Protein AF-A0A2B4SCY4-F1 (afdb_monomer_lite)

Structure (mmCIF, N/CA/C/O backbone):
data_AF-A0A2B4SCY4-F1
#
_entry.id   AF-A0A2B4SCY4-F1
#
loop_
_atom_site.group_PDB
_atom_site.id
_atom_site.type_symbol
_atom_site.label_atom_id
_atom_site.label_alt_id
_atom_site.label_comp_id
_atom_site.label_asym_id
_atom_site.label_entity_id
_atom_site.label_seq_id
_atom_site.pdbx_PDB_ins_code
_atom_site.Cartn_x
_atom_site.Cartn_y
_atom_site.Cartn_z
_atom_site.occupancy
_atom_site.B_iso_or_equiv
_atom_site.auth_seq_id
_atom_site.auth_comp_id
_atom_site.auth_asym_id
_atom_site.auth_atom_id
_atom_site.pdbx_PDB_model_num
ATOM 1 N N . MET A 1 1 ? -9.957 -1.981 1.315 1.00 54.75 1 MET A N 1
ATOM 2 C CA . MET A 1 1 ? -8.582 -1.976 1.871 1.00 54.75 1 MET A CA 1
ATOM 3 C C . MET A 1 1 ? -7.663 -3.018 1.217 1.00 54.75 1 MET A C 1
ATOM 5 O O . MET A 1 1 ? -6.711 -2.615 0.562 1.00 54.75 1 MET A O 1
ATOM 9 N N . HIS A 1 2 ? -7.955 -4.327 1.285 1.00 55.50 2 HIS A N 1
ATOM 10 C CA . HIS A 1 2 ? -7.065 -5.390 0.764 1.00 55.50 2 HIS A CA 1
ATOM 11 C C . HIS A 1 2 ? -6.678 -5.271 -0.730 1.00 55.50 2 HIS A C 1
ATOM 13 O O . HIS A 1 2 ? -5.504 -5.406 -1.072 1.00 55.50 2 HIS A O 1
ATOM 19 N N . ALA A 1 3 ? -7.626 -4.957 -1.622 1.00 63.94 3 ALA A N 1
ATOM 20 C CA . ALA A 1 3 ? -7.357 -4.845 -3.064 1.00 63.94 3 ALA A CA 1
ATOM 21 C C . ALA A 1 3 ? -6.464 -3.642 -3.439 1.00 63.94 3 ALA A C 1
ATOM 23 O O . ALA A 1 3 ? -5.610 -3.750 -4.318 1.00 63.94 3 ALA A O 1
ATOM 24 N N . VAL A 1 4 ? -6.624 -2.508 -2.746 1.00 68.44 4 VAL A N 1
ATOM 25 C CA . VAL A 1 4 ? -5.800 -1.302 -2.956 1.00 68.44 4 VAL A CA 1
ATOM 26 C C . VAL A 1 4 ? -4.367 -1.566 -2.500 1.00 68.44 4 VAL A C 1
ATOM 28 O O . VAL A 1 4 ? -3.421 -1.293 -3.235 1.00 68.44 4 VAL A O 1
ATOM 31 N N . HIS A 1 5 ? -4.203 -2.202 -1.339 1.00 70.31 5 HIS A N 1
ATOM 32 C CA . HIS A 1 5 ? -2.888 -2.553 -0.812 1.00 70.31 5 HIS A CA 1
ATOM 33 C C . HIS A 1 5 ? -2.124 -3.529 -1.723 1.00 70.31 5 HIS A C 1
ATOM 35 O O . HIS A 1 5 ? -0.939 -3.333 -1.998 1.00 70.31 5 HIS A O 1
ATOM 41 N N . ALA A 1 6 ? -2.803 -4.555 -2.247 1.00 75.44 6 ALA A N 1
ATOM 42 C CA . ALA A 1 6 ? -2.209 -5.486 -3.204 1.00 75.44 6 ALA A CA 1
ATOM 43 C C . ALA A 1 6 ? -1.744 -4.776 -4.490 1.00 75.44 6 ALA A C 1
ATOM 45 O O . ALA A 1 6 ? -0.659 -5.066 -4.999 1.00 75.44 6 ALA A O 1
ATOM 46 N N . ARG A 1 7 ? -2.527 -3.806 -4.983 1.00 81.69 7 ARG A N 1
ATOM 47 C CA . ARG A 1 7 ? -2.184 -3.002 -6.164 1.00 81.69 7 ARG A CA 1
ATOM 48 C C . ARG A 1 7 ? -0.941 -2.139 -5.937 1.00 81.69 7 ARG A C 1
ATOM 50 O O . ARG A 1 7 ? -0.065 -2.129 -6.799 1.00 81.69 7 ARG A O 1
ATOM 57 N N . VAL A 1 8 ? -0.838 -1.479 -4.782 1.00 84.12 8 VAL A N 1
ATOM 58 C CA . VAL A 1 8 ? 0.337 -0.670 -4.409 1.00 84.12 8 VAL A CA 1
ATOM 59 C C . VAL A 1 8 ? 1.588 -1.545 -4.322 1.00 84.12 8 VAL A C 1
ATOM 61 O O . VAL A 1 8 ? 2.586 -1.242 -4.970 1.00 84.12 8 VAL A O 1
ATOM 64 N N . LYS A 1 9 ? 1.521 -2.688 -3.624 1.00 86.50 9 LYS A N 1
ATOM 65 C CA . LYS A 1 9 ? 2.649 -3.636 -3.535 1.00 86.50 9 LYS A CA 1
ATOM 66 C C . LYS A 1 9 ? 3.113 -4.135 -4.897 1.00 86.50 9 LYS A C 1
ATOM 68 O O . LYS A 1 9 ? 4.314 -4.235 -5.149 1.00 86.50 9 LYS A O 1
ATOM 73 N N . TYR A 1 10 ? 2.165 -4.464 -5.772 1.00 89.31 10 TYR A N 1
ATOM 74 C CA . TYR A 1 10 ? 2.489 -4.857 -7.135 1.00 89.31 10 TYR A CA 1
ATOM 75 C C . TYR A 1 10 ? 3.233 -3.725 -7.852 1.00 89.31 10 TYR A C 1
ATOM 77 O O . TYR A 1 10 ? 4.329 -3.948 -8.358 1.00 89.31 10 TYR A O 1
ATOM 85 N N . GLN A 1 11 ? 2.699 -2.501 -7.826 1.00 89.44 11 GLN A N 1
ATOM 86 C CA . GLN A 1 11 ? 3.326 -1.335 -8.453 1.00 89.44 11 GLN A CA 1
ATOM 87 C C . GLN A 1 11 ? 4.731 -1.034 -7.903 1.00 89.44 11 GLN A C 1
ATOM 89 O O . GLN A 1 11 ? 5.633 -0.761 -8.690 1.00 89.44 11 GLN A O 1
ATOM 94 N N . GLU A 1 12 ? 4.963 -1.153 -6.594 1.00 91.94 12 GLU A N 1
ATOM 95 C CA . GLU A 1 12 ? 6.295 -0.995 -5.987 1.00 91.94 12 GLU A CA 1
ATOM 96 C C . GLU A 1 12 ? 7.293 -2.057 -6.479 1.00 91.94 12 GLU A C 1
ATOM 98 O O . GLU A 1 12 ? 8.441 -1.744 -6.808 1.00 91.94 12 GLU A O 1
ATOM 103 N N . SER A 1 13 ? 6.856 -3.316 -6.578 1.00 93.69 13 SER A N 1
ATOM 104 C CA . SER A 1 13 ? 7.679 -4.411 -7.103 1.00 93.69 13 SER A CA 1
ATOM 105 C C . SER A 1 13 ? 8.040 -4.191 -8.575 1.00 93.69 13 SER A C 1
ATOM 107 O O . SER A 1 13 ? 9.209 -4.305 -8.955 1.00 93.69 13 SER A O 1
ATOM 109 N N . VAL A 1 14 ? 7.051 -3.799 -9.381 1.00 92.81 14 VAL A N 1
ATOM 110 C CA . VAL A 1 14 ? 7.222 -3.434 -10.792 1.00 92.81 14 VAL A CA 1
ATOM 111 C C . VAL A 1 14 ? 8.210 -2.278 -10.945 1.00 92.81 14 VAL A C 1
ATOM 113 O O . VAL A 1 14 ? 9.111 -2.353 -11.779 1.00 92.81 14 VAL A O 1
ATOM 116 N N . LEU A 1 15 ? 8.079 -1.231 -10.127 1.00 95.62 15 LEU A N 1
ATOM 117 C CA . LEU A 1 15 ? 8.963 -0.069 -10.165 1.00 95.62 15 LEU A CA 1
ATOM 118 C C . LEU A 1 15 ? 10.415 -0.460 -9.879 1.00 95.62 15 LEU A C 1
ATOM 120 O O . LEU A 1 15 ? 11.324 -0.030 -10.589 1.00 95.62 15 LEU A O 1
ATOM 124 N N . LYS A 1 16 ? 10.640 -1.312 -8.872 1.00 95.31 16 LYS A N 1
ATOM 125 C CA . LYS A 1 16 ? 11.976 -1.817 -8.529 1.00 95.31 16 LYS A CA 1
ATOM 126 C C . LYS A 1 16 ? 12.598 -2.606 -9.684 1.00 95.31 16 LYS A C 1
ATOM 128 O O . LYS A 1 16 ? 13.775 -2.426 -9.990 1.00 95.31 16 LYS A O 1
ATOM 133 N N . GLU A 1 17 ? 11.814 -3.458 -10.340 1.00 94.94 17 GLU A N 1
ATOM 134 C CA . GLU A 1 17 ? 12.250 -4.192 -11.533 1.00 94.94 17 GLU A CA 1
ATOM 135 C C . GLU A 1 17 ? 12.607 -3.234 -12.683 1.00 94.94 17 GLU A C 1
ATOM 137 O O . GLU A 1 17 ? 13.658 -3.383 -13.306 1.00 94.94 17 GLU A O 1
ATOM 142 N N . TYR A 1 18 ? 11.766 -2.232 -12.951 1.00 96.12 18 TYR A N 1
ATOM 143 C CA . TYR A 1 18 ? 11.988 -1.264 -14.027 1.00 96.12 18 TYR A CA 1
ATOM 144 C C . TYR A 1 18 ? 13.217 -0.388 -13.802 1.00 96.12 18 TYR A C 1
ATOM 146 O O . TYR A 1 18 ? 14.015 -0.240 -14.725 1.00 96.12 18 TYR A O 1
ATOM 154 N N . LYS A 1 19 ? 13.439 0.107 -12.581 1.00 94.94 19 LYS A N 1
ATOM 155 C CA . LYS A 1 19 ? 14.656 0.863 -12.242 1.00 94.94 19 LYS A CA 1
ATOM 156 C C . LYS A 1 19 ? 15.919 0.035 -12.467 1.00 94.94 19 LYS A C 1
ATOM 158 O O . LYS A 1 19 ? 16.849 0.501 -13.118 1.00 94.94 19 LYS A O 1
ATOM 163 N N . LYS A 1 20 ? 15.905 -1.239 -12.059 1.00 95.50 20 LYS A N 1
ATOM 164 C CA . LYS A 1 20 ? 17.010 -2.168 -12.331 1.00 95.50 20 LYS A CA 1
ATOM 165 C C . LYS A 1 20 ? 17.256 -2.348 -13.833 1.00 95.50 20 LYS A C 1
ATOM 167 O O . LYS A 1 20 ? 18.399 -2.474 -14.266 1.00 95.50 20 LYS A O 1
ATOM 172 N N . HIS A 1 21 ? 16.204 -2.398 -14.645 1.00 93.25 21 HIS A N 1
ATOM 173 C CA . HIS A 1 21 ? 16.342 -2.488 -16.097 1.00 93.25 21 HIS A CA 1
ATOM 174 C C . HIS A 1 21 ? 16.939 -1.212 -16.707 1.00 93.25 21 HIS A C 1
ATOM 176 O O . HIS A 1 21 ? 17.838 -1.323 -17.544 1.00 93.25 21 HIS A O 1
ATOM 182 N N . ALA A 1 22 ? 16.518 -0.039 -16.228 1.00 93.00 22 ALA A N 1
ATOM 183 C CA . ALA A 1 22 ? 17.034 1.255 -16.665 1.00 93.00 22 ALA A CA 1
ATOM 184 C C . ALA A 1 22 ? 18.534 1.397 -16.353 1.00 93.00 22 ALA A C 1
ATOM 186 O O . ALA A 1 22 ? 19.321 1.721 -17.242 1.00 93.00 22 ALA A O 1
ATOM 187 N N . GLU A 1 23 ? 18.955 1.035 -15.136 1.00 93.88 23 GLU A N 1
ATOM 188 C CA . GLU A 1 23 ? 20.368 1.011 -14.723 1.00 93.88 23 GLU A CA 1
ATOM 189 C C . GLU A 1 23 ? 21.219 0.101 -15.618 1.00 93.88 23 GLU A C 1
ATOM 191 O O . GLU A 1 23 ? 22.307 0.472 -16.057 1.00 93.88 23 GLU A O 1
ATOM 196 N N . ASN A 1 24 ? 20.699 -1.086 -15.941 1.00 92.62 24 ASN A N 1
ATOM 197 C CA . ASN A 1 24 ? 21.399 -2.067 -16.768 1.00 92.62 24 ASN A CA 1
ATOM 198 C C . ASN A 1 24 ? 21.294 -1.791 -18.277 1.00 92.62 24 ASN A C 1
ATOM 200 O O . ASN A 1 24 ? 21.808 -2.585 -19.063 1.00 92.62 24 ASN A O 1
ATOM 204 N N . ARG A 1 25 ? 20.615 -0.713 -18.703 1.00 88.00 25 ARG A N 1
ATOM 205 C CA . ARG A 1 25 ? 20.297 -0.423 -20.117 1.00 88.00 25 ARG A CA 1
ATOM 206 C C . ARG A 1 25 ? 19.649 -1.612 -20.834 1.00 88.00 25 ARG A C 1
ATOM 208 O O . ARG A 1 25 ? 19.982 -1.954 -21.967 1.00 88.00 25 ARG A O 1
ATOM 215 N N . THR A 1 26 ? 18.726 -2.278 -20.149 1.00 90.75 26 THR A N 1
ATOM 216 C CA . THR A 1 26 ? 17.975 -3.424 -20.675 1.00 90.75 26 THR A CA 1
ATOM 217 C C . THR A 1 26 ? 16.483 -3.163 -20.581 1.00 90.75 26 THR A C 1
ATOM 219 O O . THR A 1 26 ? 16.046 -2.296 -19.836 1.00 90.75 26 THR A O 1
ATOM 222 N N . ILE A 1 27 ? 15.689 -3.941 -21.318 1.00 89.69 27 ILE A N 1
ATOM 223 C CA . ILE A 1 27 ? 14.246 -3.721 -21.420 1.00 89.69 27 ILE A CA 1
ATOM 224 C C . ILE A 1 27 ? 13.478 -4.909 -20.837 1.00 89.69 27 ILE A C 1
ATOM 226 O O . ILE A 1 27 ? 13.729 -6.055 -21.246 1.00 89.69 27 ILE A O 1
ATOM 230 N N . PRO A 1 28 ? 12.538 -4.661 -19.906 1.00 90.81 28 PRO A N 1
ATOM 231 C CA . PRO A 1 28 ? 11.689 -5.694 -19.332 1.00 90.81 28 PRO A CA 1
ATOM 232 C C . PRO A 1 28 ? 10.916 -6.444 -20.417 1.00 90.81 28 PRO A C 1
ATOM 234 O O . PRO A 1 28 ? 10.379 -5.836 -21.341 1.00 90.81 28 PRO A O 1
ATOM 237 N N . LYS A 1 29 ? 10.769 -7.768 -20.275 1.00 88.06 29 LYS A N 1
ATOM 238 C CA . LYS A 1 29 ? 10.054 -8.609 -21.262 1.00 88.06 29 LYS A CA 1
ATOM 239 C C . LYS A 1 29 ? 8.637 -8.113 -21.557 1.00 88.06 29 LYS A C 1
ATOM 241 O O . LYS A 1 29 ? 8.195 -8.173 -22.693 1.00 88.06 29 LYS A O 1
ATOM 246 N N . ARG A 1 30 ? 7.954 -7.605 -20.535 1.00 87.81 30 ARG A N 1
ATOM 247 C CA . ARG A 1 30 ? 6.599 -7.042 -20.612 1.00 87.81 30 ARG A CA 1
ATOM 248 C C . ARG A 1 30 ? 6.486 -5.751 -21.422 1.00 87.81 30 ARG A C 1
ATOM 250 O O . ARG A 1 30 ? 5.405 -5.456 -21.906 1.00 87.81 30 ARG A O 1
ATOM 257 N N . LEU A 1 31 ? 7.584 -5.009 -21.575 1.00 87.06 31 LEU A N 1
ATOM 258 C CA . LEU A 1 31 ? 7.641 -3.810 -22.413 1.00 87.06 31 LEU A CA 1
ATOM 259 C C . LEU A 1 31 ? 8.180 -4.107 -23.819 1.00 87.06 31 LEU A C 1
ATOM 261 O O . LEU A 1 31 ? 8.140 -3.240 -24.687 1.00 87.06 31 LEU A O 1
ATOM 265 N N . LYS A 1 32 ? 8.652 -5.335 -24.078 1.00 84.75 32 LYS A N 1
ATOM 266 C CA . LYS A 1 32 ? 9.079 -5.742 -25.418 1.00 84.75 32 LYS A CA 1
ATOM 267 C C . LYS A 1 32 ? 7.859 -5.969 -26.299 1.00 84.75 32 LYS A C 1
ATOM 269 O O . LYS A 1 32 ? 7.204 -7.005 -26.219 1.00 84.75 32 LYS A O 1
ATOM 274 N N . SER A 1 33 ? 7.584 -5.009 -27.171 1.00 72.19 33 SER A N 1
ATOM 275 C CA . SER A 1 33 ? 6.499 -5.097 -28.152 1.00 72.19 33 SER A CA 1
ATOM 276 C C . SER A 1 33 ? 6.858 -5.966 -29.364 1.00 72.19 33 SER A C 1
ATOM 278 O O . SER A 1 33 ? 5.973 -6.534 -30.001 1.00 72.19 33 SER A O 1
ATOM 280 N N . MET A 1 34 ? 8.150 -6.112 -29.682 1.00 73.38 34 MET A N 1
ATOM 281 C CA . MET A 1 34 ? 8.617 -6.811 -30.882 1.00 73.38 34 MET A CA 1
ATOM 282 C C . MET A 1 34 ? 9.446 -8.058 -30.564 1.00 73.38 34 MET A C 1
ATOM 284 O O . MET A 1 34 ? 10.308 -8.058 -29.688 1.00 73.38 34 MET A O 1
ATOM 288 N N . LYS A 1 35 ? 9.215 -9.129 -31.338 1.00 77.38 35 LYS A N 1
ATOM 289 C CA . LYS A 1 35 ? 9.977 -10.389 -31.247 1.00 77.38 35 LYS A CA 1
ATOM 290 C C . LYS A 1 35 ? 11.406 -10.263 -31.789 1.00 77.38 35 LYS A C 1
ATOM 292 O O . LYS A 1 35 ? 12.293 -10.968 -31.318 1.00 77.38 35 LYS A O 1
ATOM 297 N N . SER A 1 36 ? 11.631 -9.392 -32.774 1.00 80.75 36 SER A N 1
ATOM 298 C CA . SER A 1 36 ? 12.947 -9.139 -33.371 1.00 80.75 36 SER A CA 1
ATOM 299 C C . SER A 1 36 ? 12.967 -7.811 -34.118 1.00 80.75 36 SER A C 1
ATOM 301 O O . SER A 1 36 ? 11.950 -7.422 -34.691 1.00 80.75 36 SER A O 1
ATOM 303 N N . TYR A 1 37 ? 14.128 -7.162 -34.182 1.00 85.44 37 TYR A N 1
ATOM 304 C CA . TYR A 1 37 ? 14.302 -5.936 -34.960 1.00 85.44 37 TYR A CA 1
ATOM 305 C C . TYR A 1 37 ? 14.280 -6.197 -36.472 1.00 85.44 37 TYR A C 1
ATOM 307 O O . TYR A 1 37 ? 14.651 -7.293 -36.911 1.00 85.44 37 TYR A O 1
ATOM 315 N N . PRO A 1 38 ? 13.867 -5.201 -37.278 1.00 89.00 38 PRO A N 1
ATOM 316 C CA . PRO A 1 38 ? 13.979 -5.268 -38.729 1.00 89.00 38 PRO A CA 1
ATOM 317 C C . PRO A 1 38 ? 15.424 -5.533 -39.163 1.00 89.00 38 PRO A C 1
ATOM 319 O O . PRO A 1 38 ? 16.364 -4.939 -38.629 1.00 89.00 38 PRO A O 1
ATOM 322 N N . LYS A 1 39 ? 15.593 -6.425 -40.143 1.00 93.12 39 LYS A N 1
ATOM 323 C CA . LYS A 1 39 ? 16.894 -6.708 -40.752 1.00 93.12 39 LYS A CA 1
ATOM 324 C C . LYS A 1 39 ? 17.136 -5.764 -41.923 1.00 93.12 39 LYS A C 1
ATOM 326 O O . LYS A 1 39 ? 16.321 -5.695 -42.839 1.00 93.12 39 LYS A O 1
ATOM 331 N N . MET A 1 40 ? 18.269 -5.079 -41.903 1.00 94.81 40 MET A N 1
ATOM 332 C CA . MET A 1 40 ? 18.715 -4.160 -42.941 1.00 94.81 40 MET A CA 1
ATOM 333 C C . MET A 1 40 ? 19.771 -4.822 -43.825 1.00 94.81 40 MET A C 1
ATOM 335 O O . MET A 1 40 ? 20.504 -5.705 -43.384 1.00 94.81 40 MET A O 1
ATOM 339 N N . GLN A 1 41 ? 19.861 -4.377 -45.079 1.00 92.88 41 GLN A N 1
ATOM 340 C CA . GLN A 1 41 ? 20.836 -4.907 -46.039 1.00 92.88 41 GLN A CA 1
ATOM 341 C C . GLN A 1 41 ? 22.269 -4.422 -45.769 1.00 92.88 41 GLN A C 1
ATOM 343 O O . GLN A 1 41 ? 23.213 -5.176 -45.978 1.00 92.88 41 GLN A O 1
ATOM 348 N N . SER A 1 42 ? 22.437 -3.181 -45.295 1.00 96.69 42 SER A N 1
ATOM 349 C CA . SER A 1 42 ? 23.747 -2.617 -44.937 1.00 96.69 42 SER A CA 1
ATOM 350 C C . SER A 1 42 ? 23.992 -2.720 -43.423 1.00 96.69 42 SER A C 1
ATOM 352 O O . SER A 1 42 ? 23.074 -2.436 -42.641 1.00 96.69 42 SER A O 1
ATOM 354 N N . PRO A 1 43 ? 25.223 -3.059 -42.988 1.00 95.56 43 PRO A N 1
ATOM 355 C CA . PRO A 1 43 ? 25.605 -3.044 -41.575 1.00 95.56 43 PRO A CA 1
ATOM 356 C C . PRO A 1 43 ? 25.415 -1.674 -40.907 1.00 95.56 43 PRO A C 1
ATOM 358 O O . PRO A 1 43 ? 24.952 -1.594 -39.769 1.00 95.56 43 PRO A O 1
ATOM 361 N N . GLU A 1 44 ? 25.712 -0.583 -41.616 1.00 95.75 44 GLU A N 1
ATOM 362 C CA . GLU A 1 44 ? 25.540 0.788 -41.127 1.00 95.75 44 GLU A CA 1
ATOM 363 C C . GLU A 1 44 ? 24.062 1.121 -40.926 1.00 95.75 44 GLU A C 1
ATOM 365 O O . GLU A 1 44 ? 23.688 1.725 -39.919 1.00 95.75 44 GLU A O 1
ATOM 370 N N . ALA A 1 45 ? 23.210 0.701 -41.865 1.00 94.56 45 ALA A N 1
ATOM 371 C CA . ALA A 1 45 ? 21.768 0.855 -41.740 1.00 94.56 45 ALA A CA 1
ATOM 372 C C . ALA A 1 45 ? 21.220 0.028 -40.565 1.00 94.56 45 ALA A C 1
ATOM 374 O O . ALA A 1 45 ? 20.410 0.536 -39.791 1.00 94.56 45 ALA A O 1
ATOM 375 N N . GLN A 1 46 ? 21.702 -1.207 -40.374 1.00 95.12 46 GLN A N 1
ATOM 376 C CA . GLN A 1 46 ? 21.311 -2.049 -39.239 1.00 95.12 46 GLN A CA 1
ATOM 377 C C . GLN A 1 46 ? 21.693 -1.410 -37.903 1.00 95.12 46 GLN A C 1
ATOM 379 O O . GLN A 1 46 ? 20.887 -1.412 -36.975 1.00 95.12 46 GLN A O 1
ATOM 384 N N . LYS A 1 47 ? 22.902 -0.843 -37.805 1.00 95.69 47 LYS A N 1
ATOM 385 C CA . LYS A 1 47 ? 23.373 -0.164 -36.595 1.00 95.69 47 LYS A CA 1
ATOM 386 C C . LYS A 1 47 ? 22.455 0.999 -36.213 1.00 95.69 47 LYS A C 1
ATOM 388 O O . LYS A 1 47 ? 22.008 1.048 -35.072 1.00 95.69 47 LYS A O 1
ATOM 393 N N . ARG A 1 48 ? 22.104 1.870 -37.169 1.00 95.44 48 ARG A N 1
ATOM 394 C CA . ARG A 1 48 ? 21.189 3.004 -36.925 1.00 95.44 48 ARG A CA 1
ATOM 395 C C . ARG A 1 48 ? 19.805 2.547 -36.480 1.00 95.44 48 ARG A C 1
ATOM 397 O O . ARG A 1 48 ? 19.233 3.136 -35.573 1.00 95.44 48 ARG A O 1
ATOM 404 N N . VAL A 1 49 ? 19.277 1.493 -37.104 1.00 93.69 49 VAL A N 1
ATOM 405 C CA . VAL A 1 49 ? 17.993 0.902 -36.707 1.00 93.69 49 VAL A CA 1
ATOM 406 C C . VAL A 1 49 ? 18.082 0.377 -35.275 1.00 93.69 49 VAL A C 1
ATOM 408 O O . VAL A 1 49 ? 17.263 0.755 -34.447 1.00 93.69 49 VAL A O 1
ATOM 411 N N . ASN A 1 50 ? 19.100 -0.418 -34.942 1.00 91.31 50 ASN A N 1
ATOM 412 C CA . ASN A 1 50 ? 19.274 -0.958 -33.592 1.00 91.31 50 ASN A CA 1
ATOM 413 C C . ASN A 1 50 ? 19.386 0.148 -32.529 1.00 91.31 50 ASN A C 1
ATOM 415 O O . ASN A 1 50 ? 18.775 0.034 -31.470 1.00 91.31 50 ASN A O 1
ATOM 419 N N . GLU A 1 51 ? 20.142 1.212 -32.814 1.00 93.25 51 GLU A N 1
ATOM 420 C CA . GLU A 1 51 ? 20.299 2.366 -31.921 1.00 93.25 51 GLU A CA 1
ATOM 421 C C . GLU A 1 51 ? 18.980 3.122 -31.726 1.00 93.25 51 GLU A C 1
ATOM 423 O O . GLU A 1 51 ? 18.603 3.397 -30.587 1.00 93.25 51 GLU A O 1
ATOM 428 N N . ALA A 1 52 ? 18.249 3.401 -32.810 1.00 92.88 52 ALA A N 1
ATOM 429 C CA . ALA A 1 52 ? 16.958 4.083 -32.746 1.00 92.88 52 ALA A CA 1
ATOM 430 C C . ALA A 1 52 ? 15.920 3.266 -31.963 1.00 92.88 52 ALA A C 1
ATOM 432 O O . ALA A 1 52 ? 15.223 3.807 -31.107 1.00 92.88 52 ALA A O 1
ATOM 433 N N . TYR A 1 53 ? 15.848 1.954 -32.204 1.00 90.81 53 TYR A N 1
ATOM 434 C CA . TYR A 1 53 ? 14.964 1.068 -31.448 1.00 90.81 53 TYR A CA 1
ATOM 435 C C . TYR A 1 53 ? 15.331 1.045 -29.967 1.00 90.81 53 TYR A C 1
ATOM 437 O O . TYR A 1 53 ? 14.457 1.236 -29.128 1.00 90.81 53 TYR A O 1
ATOM 445 N N . HIS A 1 54 ? 16.614 0.887 -29.639 1.00 89.50 54 HIS A N 1
ATOM 446 C CA . HIS A 1 54 ? 17.060 0.900 -28.250 1.00 89.50 54 HIS A CA 1
ATOM 447 C C . HIS A 1 54 ? 16.720 2.224 -27.543 1.00 89.50 54 HIS A C 1
ATOM 449 O O . HIS A 1 54 ? 16.248 2.206 -26.410 1.00 89.50 54 HIS A O 1
ATOM 455 N N . GLN A 1 55 ? 16.883 3.369 -28.218 1.00 91.44 55 GLN A N 1
ATOM 456 C CA . GLN A 1 55 ? 16.469 4.674 -27.688 1.00 91.44 55 GLN A CA 1
ATOM 457 C C . GLN A 1 55 ? 14.970 4.743 -27.391 1.00 91.44 55 GLN A C 1
ATOM 459 O O . GLN A 1 55 ? 14.574 5.231 -26.329 1.00 91.44 55 GLN A O 1
ATOM 464 N N . VAL A 1 56 ? 14.136 4.255 -28.312 1.00 91.62 56 VAL A N 1
ATOM 465 C CA . VAL A 1 56 ? 12.683 4.216 -28.115 1.00 91.62 56 VAL A CA 1
ATOM 466 C C . VAL A 1 56 ? 12.333 3.323 -26.931 1.00 91.62 56 VAL A C 1
ATOM 468 O O . VAL A 1 56 ? 11.556 3.738 -26.076 1.00 91.62 56 VAL A O 1
ATOM 471 N N . GLU A 1 57 ? 12.926 2.134 -26.828 1.00 91.50 57 GLU A N 1
ATOM 472 C CA . GLU A 1 57 ? 12.652 1.239 -25.705 1.00 91.50 57 GLU A CA 1
ATOM 473 C C . GLU A 1 57 ? 13.064 1.853 -24.355 1.00 91.50 57 GLU A C 1
ATOM 475 O O . GLU A 1 57 ? 12.304 1.757 -23.391 1.00 91.50 57 GLU A O 1
ATOM 480 N N . CYS A 1 58 ? 14.225 2.518 -24.279 1.00 90.50 58 CYS A N 1
ATOM 481 C CA . CYS A 1 58 ? 14.651 3.237 -23.073 1.00 90.50 58 CYS A CA 1
ATOM 482 C C . CYS A 1 58 ? 13.663 4.350 -22.706 1.00 90.50 58 CYS A C 1
ATOM 484 O O . CYS A 1 58 ? 13.257 4.456 -21.554 1.00 90.50 58 CYS A O 1
ATOM 486 N N . THR A 1 59 ? 13.198 5.114 -23.697 1.00 92.88 59 THR A N 1
ATOM 487 C CA . THR A 1 59 ? 12.207 6.179 -23.480 1.00 92.88 59 THR A CA 1
ATOM 488 C C . THR A 1 59 ? 10.883 5.620 -22.953 1.00 92.88 59 THR A C 1
ATOM 490 O O . THR A 1 59 ? 10.289 6.185 -22.038 1.00 92.88 59 THR A O 1
ATOM 493 N N . VAL A 1 60 ? 10.422 4.488 -23.495 1.00 92.88 60 VAL A N 1
ATOM 494 C CA . VAL A 1 60 ? 9.207 3.801 -23.027 1.00 92.88 60 VAL A CA 1
ATOM 495 C C . VAL A 1 60 ? 9.376 3.301 -21.591 1.00 92.88 60 VAL A C 1
ATOM 497 O O . VAL A 1 60 ? 8.447 3.412 -20.791 1.00 92.88 60 VAL A O 1
ATOM 500 N N . LEU A 1 61 ? 10.551 2.768 -21.244 1.00 94.00 61 LEU A N 1
ATOM 501 C CA . LEU A 1 61 ? 10.853 2.347 -19.878 1.00 94.00 61 LEU A CA 1
ATOM 502 C C . LEU A 1 61 ? 10.823 3.534 -18.904 1.00 94.00 61 LEU A C 1
ATOM 504 O O . LEU A 1 61 ? 10.186 3.430 -17.856 1.00 94.00 61 LEU A O 1
ATOM 508 N N . ASP A 1 62 ? 11.445 4.658 -19.261 1.00 94.38 62 ASP A N 1
ATOM 509 C CA . ASP A 1 62 ? 11.460 5.869 -18.434 1.00 94.38 62 ASP A CA 1
ATOM 510 C C . ASP A 1 62 ? 10.048 6.433 -18.224 1.00 94.38 62 ASP A C 1
ATOM 512 O O . ASP A 1 62 ? 9.669 6.771 -17.101 1.00 94.38 62 ASP A O 1
ATOM 516 N N . GLN A 1 63 ? 9.225 6.465 -19.277 1.00 95.12 63 GLN A N 1
ATOM 517 C CA . GLN A 1 63 ? 7.817 6.864 -19.178 1.00 95.12 63 GLN A CA 1
ATOM 518 C C . GLN A 1 63 ? 7.023 5.937 -18.250 1.00 95.12 63 GLN A C 1
ATOM 520 O O . GLN A 1 63 ? 6.265 6.413 -17.405 1.00 95.12 63 GLN A O 1
ATOM 525 N N . ALA A 1 64 ? 7.225 4.621 -18.358 1.00 94.38 64 ALA A N 1
ATOM 526 C CA . ALA A 1 64 ? 6.551 3.653 -17.500 1.00 94.38 64 ALA A CA 1
ATOM 527 C C . ALA A 1 64 ? 6.966 3.800 -16.024 1.00 94.38 64 ALA A C 1
ATOM 529 O O . ALA A 1 64 ? 6.127 3.671 -15.132 1.00 94.38 64 ALA A O 1
ATOM 530 N N . ILE A 1 65 ? 8.243 4.097 -15.753 1.00 96.19 65 ILE A N 1
ATOM 531 C CA . ILE A 1 65 ? 8.740 4.410 -14.404 1.00 96.19 65 ILE A CA 1
ATOM 532 C C . ILE A 1 65 ? 8.017 5.643 -13.853 1.00 96.19 65 ILE A C 1
ATOM 534 O O . ILE A 1 65 ? 7.443 5.570 -12.765 1.00 96.19 65 ILE A O 1
ATOM 538 N N . GLN A 1 66 ? 7.983 6.738 -14.617 1.00 96.38 66 GLN A N 1
ATOM 539 C CA . GLN A 1 66 ? 7.336 7.987 -14.203 1.00 96.38 66 GLN A CA 1
ATOM 540 C C . GLN A 1 66 ? 5.834 7.811 -13.942 1.00 96.38 66 GLN A C 1
ATOM 542 O O . GLN A 1 66 ? 5.305 8.345 -12.967 1.00 96.38 66 GLN A O 1
ATOM 547 N N . GLU A 1 67 ? 5.134 7.043 -14.779 1.00 96.06 67 GLU A N 1
ATOM 548 C CA . GLU A 1 67 ? 3.708 6.766 -14.595 1.00 96.06 67 GLU A CA 1
ATOM 549 C C . GLU A 1 67 ? 3.443 5.996 -13.293 1.00 96.06 67 GLU A C 1
ATOM 551 O O . GLU A 1 67 ? 2.523 6.329 -12.541 1.00 96.06 67 GLU A O 1
ATOM 556 N N . ILE A 1 68 ? 4.261 4.985 -12.989 1.00 93.94 68 ILE A N 1
ATOM 557 C CA . ILE A 1 68 ? 4.127 4.222 -11.745 1.00 93.94 68 ILE A CA 1
ATOM 558 C C . ILE A 1 68 ? 4.429 5.103 -10.532 1.00 93.94 68 ILE A C 1
ATOM 560 O O . ILE A 1 68 ? 3.687 5.051 -9.552 1.00 93.94 68 ILE A O 1
ATOM 564 N N . GLU A 1 69 ? 5.468 5.936 -10.590 1.00 95.56 69 GLU A N 1
ATOM 565 C CA . GLU A 1 69 ? 5.794 6.877 -9.513 1.00 95.56 69 GLU A CA 1
ATOM 566 C C . GLU A 1 69 ? 4.659 7.873 -9.263 1.00 95.56 69 GLU A C 1
ATOM 568 O O . GLU A 1 69 ? 4.262 8.073 -8.113 1.00 95.56 69 GLU A O 1
ATOM 573 N N . LYS A 1 70 ? 4.069 8.426 -10.331 1.00 95.25 70 LYS A N 1
ATOM 574 C CA . LYS A 1 70 ? 2.901 9.309 -10.244 1.00 95.25 70 LYS A CA 1
ATOM 575 C C . LYS A 1 70 ? 1.705 8.607 -9.597 1.00 95.25 70 LYS A C 1
ATOM 577 O O . LYS A 1 70 ? 1.068 9.175 -8.713 1.00 95.25 70 LYS A O 1
ATOM 582 N N . ASN A 1 71 ? 1.412 7.373 -10.004 1.00 91.50 71 ASN A N 1
ATOM 583 C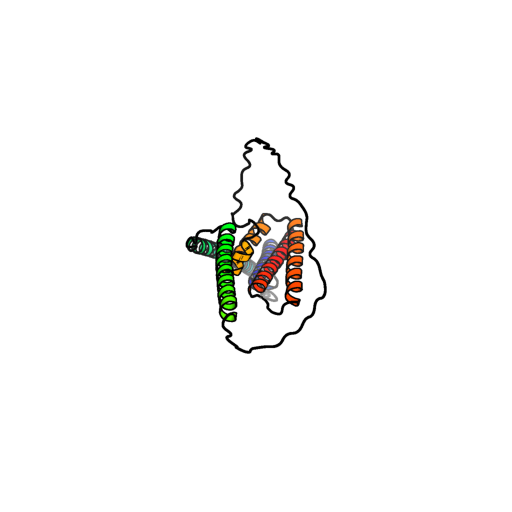 CA . ASN A 1 71 ? 0.311 6.593 -9.438 1.00 91.50 71 ASN A CA 1
ATOM 584 C C . ASN A 1 71 ? 0.532 6.282 -7.949 1.00 91.50 71 ASN A C 1
ATOM 586 O O . ASN A 1 71 ? -0.395 6.399 -7.150 1.00 91.50 71 ASN A O 1
ATOM 590 N N . LEU A 1 72 ? 1.760 5.928 -7.557 1.00 91.25 72 LEU A N 1
ATOM 591 C CA . LEU A 1 72 ? 2.109 5.695 -6.154 1.00 91.25 72 LEU A CA 1
ATOM 592 C C . LEU A 1 72 ? 1.996 6.974 -5.315 1.00 91.25 72 LEU A C 1
ATOM 594 O O . LEU A 1 72 ? 1.539 6.908 -4.175 1.00 91.25 72 LEU A O 1
ATOM 598 N N . ALA A 1 73 ? 2.382 8.131 -5.859 1.00 91.44 73 ALA A N 1
ATOM 599 C CA . ALA A 1 73 ? 2.212 9.418 -5.189 1.00 91.44 73 ALA A CA 1
ATOM 600 C C . ALA A 1 73 ? 0.728 9.757 -4.974 1.00 91.44 73 ALA A C 1
ATOM 602 O O . ALA A 1 73 ? 0.341 10.077 -3.854 1.00 91.44 73 ALA A O 1
ATOM 603 N N . ALA A 1 74 ? -0.110 9.588 -6.003 1.00 89.94 74 ALA A N 1
ATOM 604 C CA . ALA A 1 74 ? -1.551 9.820 -5.904 1.00 89.94 74 ALA A CA 1
ATOM 605 C C . ALA A 1 74 ? -2.220 8.913 -4.857 1.00 89.94 74 ALA A C 1
ATOM 607 O O . ALA A 1 74 ? -3.049 9.372 -4.077 1.00 89.94 74 ALA A O 1
ATOM 608 N N . HIS A 1 75 ? -1.828 7.635 -4.788 1.00 83.69 75 HIS A N 1
ATOM 609 C CA . HIS A 1 75 ? -2.328 6.726 -3.753 1.00 83.69 75 HIS A CA 1
ATOM 610 C C . HIS A 1 75 ? -1.923 7.165 -2.338 1.00 83.69 75 HIS A C 1
ATOM 612 O O . HIS A 1 75 ? -2.746 7.110 -1.429 1.00 83.69 75 HIS A O 1
ATOM 618 N N . LYS A 1 76 ? -0.690 7.652 -2.147 1.00 83.06 76 LYS A N 1
ATOM 619 C CA . LYS A 1 76 ? -0.241 8.186 -0.849 1.00 83.06 76 LYS A CA 1
ATOM 620 C C . LYS A 1 76 ? -1.004 9.448 -0.444 1.00 83.06 76 LYS A C 1
ATOM 622 O O . LYS A 1 76 ? -1.372 9.580 0.718 1.00 83.06 76 LYS A O 1
ATOM 627 N N . GLU A 1 77 ? -1.241 10.357 -1.386 1.00 87.94 77 GLU A N 1
ATOM 628 C CA . GLU A 1 77 ? -2.011 11.583 -1.151 1.00 87.94 77 GLU A CA 1
ATOM 629 C C . GLU A 1 77 ? -3.471 11.268 -0.805 1.00 87.94 77 GLU A C 1
ATOM 631 O O . GLU A 1 77 ? -4.021 11.829 0.141 1.00 87.94 77 GLU A O 1
ATOM 636 N N . GLN A 1 78 ? -4.080 10.311 -1.510 1.00 83.19 78 GLN A N 1
ATOM 637 C CA . GLN A 1 78 ? -5.431 9.841 -1.219 1.00 83.19 78 GLN A CA 1
ATOM 638 C C . GLN A 1 78 ? -5.540 9.266 0.201 1.00 83.19 78 GLN A C 1
ATOM 640 O O . GLN A 1 78 ? -6.464 9.623 0.934 1.00 83.19 78 GLN A O 1
ATOM 645 N N . ASP A 1 79 ? -4.594 8.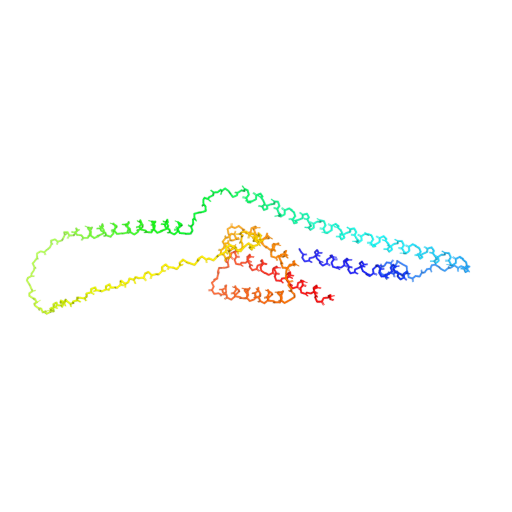416 0.609 1.00 78.19 79 ASP A N 1
ATOM 646 C CA . ASP A 1 79 ? -4.558 7.866 1.967 1.00 78.19 79 ASP A CA 1
ATOM 647 C C . ASP A 1 79 ? -4.392 8.980 3.017 1.00 78.19 79 ASP A C 1
ATOM 649 O O . ASP A 1 79 ? -5.066 8.973 4.047 1.00 78.19 79 ASP A O 1
ATOM 653 N N . GLN A 1 80 ? -3.541 9.975 2.751 1.00 79.44 80 GLN A N 1
ATOM 654 C CA . GLN A 1 80 ? -3.344 11.118 3.646 1.00 79.44 80 GLN A CA 1
ATOM 655 C C . GLN A 1 80 ? -4.600 11.996 3.760 1.00 79.44 80 GLN A C 1
ATOM 657 O O . GLN A 1 80 ? -4.960 12.408 4.864 1.00 79.44 80 GLN A O 1
ATOM 662 N N . SER A 1 81 ? -5.292 12.252 2.649 1.00 83.19 81 SER A N 1
ATOM 663 C CA . SER A 1 81 ? -6.556 12.995 2.630 1.00 83.19 81 SER A CA 1
ATOM 664 C C . SER A 1 81 ? -7.646 12.266 3.418 1.00 83.19 81 SER A C 1
ATOM 666 O O . SER A 1 81 ? -8.327 12.883 4.235 1.00 83.19 81 SER A O 1
ATOM 668 N N . LEU A 1 82 ? -7.752 10.942 3.258 1.00 79.25 82 LEU A N 1
ATOM 669 C CA . LEU A 1 82 ? -8.680 10.109 4.025 1.00 79.25 82 LEU A CA 1
ATOM 670 C C . LEU A 1 82 ? -8.399 10.191 5.536 1.00 79.25 82 LEU A C 1
ATOM 672 O O . LEU A 1 82 ? -9.328 10.252 6.342 1.00 79.25 82 LEU A O 1
ATOM 676 N N . LEU A 1 83 ? -7.123 10.194 5.933 1.00 74.38 83 LEU A N 1
ATOM 677 C CA . LEU A 1 83 ? -6.730 10.359 7.334 1.00 74.38 83 LEU A CA 1
ATOM 678 C C . LEU A 1 83 ? -7.123 11.742 7.872 1.00 74.38 83 LEU A C 1
ATOM 680 O O . LEU A 1 83 ? -7.693 11.822 8.959 1.00 74.38 83 LEU A O 1
ATOM 684 N N . GLN A 1 84 ? -6.884 12.813 7.110 1.00 79.75 84 GLN A N 1
ATOM 685 C CA . GLN A 1 84 ? -7.287 14.171 7.496 1.00 79.75 84 GLN A CA 1
ATOM 686 C C . GLN A 1 84 ? -8.808 14.326 7.592 1.00 79.75 84 GLN A C 1
ATOM 688 O O . GLN A 1 84 ? -9.297 14.941 8.538 1.00 79.75 84 GLN A O 1
ATOM 693 N N . GLN A 1 85 ? -9.564 13.736 6.663 1.00 79.94 85 GLN A N 1
ATOM 694 C CA . GLN A 1 85 ? -11.025 13.730 6.714 1.00 79.94 85 GLN A CA 1
ATOM 695 C C . GLN A 1 85 ? -11.530 13.048 7.991 1.00 79.94 85 GLN A C 1
ATOM 697 O O . GLN A 1 85 ? -12.353 13.601 8.713 1.00 79.94 85 GLN A O 1
ATOM 702 N N . ARG A 1 86 ? -10.989 11.873 8.332 1.00 75.50 86 ARG A N 1
ATOM 703 C CA . ARG A 1 86 ? -11.373 11.174 9.567 1.00 75.50 86 ARG A CA 1
ATOM 704 C C . ARG A 1 86 ? -10.946 11.919 10.835 1.00 75.50 86 ARG A C 1
ATOM 706 O O . ARG A 1 86 ? -11.526 11.709 11.898 1.00 75.50 86 ARG A O 1
ATOM 713 N N . GLN A 1 87 ? -9.930 12.777 10.768 1.00 74.00 87 GLN A N 1
ATOM 714 C CA . GLN A 1 87 ? -9.559 13.665 11.875 1.00 74.00 87 GLN A CA 1
ATOM 715 C C . GLN A 1 87 ? -10.508 14.863 12.007 1.00 74.00 87 GLN A C 1
ATOM 717 O O . GLN A 1 87 ? -10.885 15.215 13.122 1.00 74.00 87 GLN A O 1
ATOM 722 N N . SER A 1 88 ? -10.932 15.480 10.902 1.00 76.75 88 SER A N 1
ATOM 723 C CA . SER A 1 88 ? -11.876 16.602 10.950 1.00 76.75 88 SER A CA 1
ATOM 724 C C . SER A 1 88 ? -13.282 16.156 11.361 1.00 76.75 88 SER A C 1
ATOM 726 O O . SER A 1 88 ? -13.919 16.826 12.172 1.00 76.75 88 SER A O 1
ATOM 728 N N . GLU A 1 89 ? -13.737 14.988 10.898 1.00 71.44 89 GLU A N 1
ATOM 729 C CA . GLU A 1 89 ? -14.990 14.365 11.347 1.00 71.44 89 GLU A CA 1
ATOM 730 C C . GLU A 1 89 ? -14.993 14.135 12.868 1.00 71.44 89 GLU A C 1
ATOM 732 O O . GLU A 1 89 ? -15.987 14.440 13.529 1.00 71.44 89 GLU A O 1
ATOM 737 N N . ARG A 1 90 ? -13.859 13.704 13.444 1.00 65.75 90 ARG A N 1
ATOM 738 C CA . ARG A 1 90 ? -13.682 13.576 14.902 1.00 65.75 90 ARG A CA 1
ATOM 739 C C . ARG A 1 90 ? -13.865 14.903 15.633 1.00 65.75 90 ARG A C 1
ATOM 741 O O . ARG A 1 90 ? -14.634 14.955 16.586 1.00 65.75 90 ARG A O 1
ATOM 748 N N . GLN A 1 91 ? -13.224 15.977 15.174 1.00 69.88 91 GLN A N 1
ATOM 749 C CA . GLN A 1 91 ? -13.336 17.293 15.821 1.00 69.88 91 GLN A CA 1
ATOM 750 C C . GLN A 1 91 ? -14.771 17.841 15.783 1.00 69.88 91 GLN A C 1
ATOM 752 O O . GLN A 1 91 ? -15.241 18.445 16.747 1.00 69.88 91 GLN A O 1
ATOM 757 N N . VAL A 1 92 ? -15.502 17.600 14.689 1.00 69.25 92 VAL A N 1
ATOM 758 C CA . VAL A 1 92 ? -16.914 18.001 14.565 1.00 69.25 92 VAL A CA 1
ATOM 759 C C . VAL A 1 92 ? -17.811 17.199 15.515 1.00 69.25 92 VAL A C 1
ATOM 761 O O . VAL A 1 92 ? -18.750 17.755 16.087 1.00 69.25 92 VAL A O 1
ATOM 764 N N . LEU A 1 93 ? -17.532 15.908 15.701 1.00 56.81 93 LEU A N 1
ATOM 765 C CA . LEU A 1 93 ? -18.244 15.042 16.645 1.00 56.81 93 LEU A CA 1
ATOM 766 C C . LEU A 1 93 ? -17.921 15.376 18.110 1.00 56.81 93 LEU A C 1
ATOM 768 O O . LEU A 1 93 ? -18.836 15.411 18.930 1.00 56.81 93 LEU A O 1
ATOM 772 N N . GLU A 1 94 ? -16.668 15.695 18.439 1.00 56.91 94 GLU A N 1
ATOM 773 C CA . GLU A 1 94 ? -16.281 16.187 19.770 1.00 56.91 94 GLU A CA 1
ATOM 774 C C . GLU A 1 94 ? -16.947 17.533 20.094 1.00 56.91 94 GLU A C 1
ATOM 776 O O . GLU A 1 94 ? -17.451 17.715 21.201 1.00 56.91 94 GLU A O 1
ATOM 781 N N . GLY A 1 95 ? -17.048 18.446 19.119 1.00 55.34 95 GLY A N 1
ATOM 782 C CA . GLY A 1 95 ? -17.759 19.721 19.274 1.00 55.34 95 GLY A CA 1
ATOM 783 C C . GLY A 1 95 ? -19.284 19.589 19.415 1.00 55.34 95 GLY A C 1
ATOM 784 O O . GLY A 1 95 ? -19.928 20.488 19.951 1.00 55.34 95 GLY A O 1
ATOM 785 N N . LYS A 1 96 ? -19.865 18.466 18.967 1.00 51.66 96 LYS A N 1
ATOM 786 C CA . LYS A 1 96 ? -21.295 18.134 19.092 1.00 51.66 96 LYS A CA 1
ATOM 787 C C . LYS A 1 96 ? -21.640 17.307 20.331 1.00 51.66 96 LYS A C 1
ATOM 789 O O . LYS A 1 96 ? -22.816 16.995 20.514 1.00 51.66 96 LYS A O 1
ATOM 794 N N . LYS A 1 97 ? -20.673 16.990 21.203 1.00 49.69 97 LYS A N 1
ATOM 795 C CA . LYS A 1 97 ? -20.979 16.547 22.570 1.00 49.69 97 LYS A CA 1
ATOM 796 C C . LYS A 1 97 ? -21.574 17.738 23.324 1.00 49.69 97 LYS A C 1
ATOM 798 O O . LYS A 1 97 ? -20.889 18.456 24.050 1.00 49.69 97 LYS A O 1
ATOM 803 N N . GLU A 1 98 ? -22.868 17.967 23.107 1.00 43.91 98 GLU A N 1
ATOM 804 C CA . GLU A 1 98 ? -23.714 18.712 24.022 1.00 43.91 98 GLU A CA 1
ATOM 805 C C . GLU A 1 98 ? -23.424 18.137 25.408 1.00 43.91 98 GLU A C 1
ATOM 807 O O . GLU A 1 98 ? -23.506 16.927 25.621 1.00 43.91 98 GLU A O 1
ATOM 812 N N . LYS A 1 99 ? -22.911 18.991 26.295 1.00 46.56 99 LYS A N 1
ATOM 813 C CA . LYS A 1 99 ? -22.436 18.612 27.622 1.00 46.56 99 LYS A CA 1
ATOM 814 C C . LYS A 1 99 ? -23.628 18.128 28.444 1.00 46.56 99 LYS A C 1
ATOM 816 O O . LYS A 1 99 ? -24.127 18.862 29.291 1.00 46.56 99 LYS A O 1
ATOM 821 N N . THR A 1 100 ? -24.067 16.889 28.257 1.00 43.53 100 THR A N 1
ATOM 822 C CA . THR A 1 100 ? -24.667 16.162 29.367 1.00 43.53 100 THR A CA 1
ATOM 823 C C . THR A 1 100 ? -23.603 16.161 30.456 1.00 43.53 100 THR A C 1
ATOM 825 O O . THR A 1 100 ? -22.472 15.737 30.181 1.00 43.53 100 THR A O 1
ATOM 828 N N . PRO A 1 101 ? -23.890 16.716 31.649 1.00 46.53 101 PRO A N 1
ATOM 829 C CA . PRO A 1 101 ? -22.938 16.711 32.744 1.00 46.53 101 PRO A CA 1
ATOM 830 C C . PRO A 1 101 ? -22.418 15.288 32.883 1.00 46.53 101 PRO A C 1
ATOM 832 O O . PRO A 1 101 ? -23.215 14.353 32.888 1.00 46.53 101 PRO A O 1
ATOM 835 N N . ARG A 1 102 ? -21.096 15.114 32.920 1.00 48.25 102 ARG A N 1
ATOM 836 C CA . ARG A 1 102 ? -20.462 13.824 33.195 1.00 48.25 102 ARG A CA 1
ATOM 837 C C . ARG A 1 102 ? -20.853 13.458 34.626 1.00 48.25 102 ARG A C 1
ATOM 839 O O . ARG A 1 102 ? -20.172 13.825 35.580 1.00 48.25 102 ARG A O 1
ATOM 846 N N . ILE A 1 103 ? -22.030 12.866 34.790 1.00 53.75 103 ILE A N 1
ATOM 847 C CA . ILE A 1 103 ? -22.524 12.467 36.095 1.00 53.75 103 ILE A CA 1
ATOM 848 C C . ILE A 1 103 ? -21.618 11.307 36.499 1.00 53.75 103 ILE A C 1
ATOM 850 O O . ILE A 1 103 ? -21.521 10.328 35.760 1.00 53.75 103 ILE A O 1
ATOM 854 N N . SER A 1 104 ? -20.857 11.455 37.587 1.00 65.06 104 SER A N 1
ATOM 855 C CA . SER A 1 104 ? -19.919 10.404 37.985 1.00 65.06 104 SER A CA 1
ATOM 856 C C . SER A 1 104 ? -20.680 9.094 38.204 1.00 65.06 104 SER A C 1
ATOM 858 O O . SER A 1 104 ? -21.867 9.109 38.543 1.00 65.06 104 SER A O 1
ATOM 860 N N . HIS A 1 105 ? -20.001 7.961 38.019 1.00 61.41 105 HIS A N 1
ATOM 861 C CA . HIS A 1 105 ? -20.586 6.639 38.249 1.00 61.41 105 HIS A CA 1
ATOM 862 C C . HIS A 1 105 ? -21.305 6.568 39.609 1.00 61.41 105 HIS A C 1
ATOM 864 O O . HIS A 1 105 ? -22.436 6.103 39.694 1.00 61.41 105 HIS A O 1
ATOM 870 N N . HIS A 1 106 ? -20.706 7.174 40.639 1.00 61.56 106 HIS A N 1
ATOM 871 C CA . HIS A 1 106 ? -21.292 7.314 41.973 1.00 61.56 106 HIS A CA 1
ATOM 872 C C . HIS A 1 106 ? -22.656 8.009 41.974 1.00 61.56 106 HIS A C 1
ATOM 874 O O . HIS A 1 106 ? -23.586 7.584 42.652 1.00 61.56 106 HIS A O 1
ATOM 880 N N . THR A 1 107 ? -22.810 9.079 41.202 1.00 69.25 107 THR A N 1
ATOM 881 C CA . THR A 1 107 ? -24.076 9.807 41.121 1.00 69.25 107 THR A CA 1
ATOM 882 C C . THR A 1 107 ? -25.125 9.037 40.315 1.00 69.25 107 THR A C 1
ATOM 884 O O . THR A 1 107 ? -26.298 9.083 40.677 1.00 69.25 107 THR A O 1
ATOM 887 N N . ARG A 1 108 ? -24.726 8.285 39.276 1.00 74.88 108 ARG A N 1
ATOM 888 C CA . ARG A 1 108 ? -25.635 7.382 38.542 1.00 74.88 108 ARG A CA 1
ATOM 889 C C . ARG A 1 108 ? -26.177 6.293 39.470 1.00 74.88 108 ARG A C 1
ATOM 891 O O . ARG A 1 108 ? -27.389 6.157 39.605 1.00 74.88 108 ARG A O 1
ATOM 898 N N . VAL A 1 109 ? -25.278 5.630 40.198 1.00 73.50 109 VAL A N 1
ATOM 899 C CA . VAL A 1 109 ? -25.623 4.617 41.204 1.00 73.50 109 VAL A CA 1
ATOM 900 C C . VAL A 1 109 ? -26.527 5.210 42.288 1.00 73.50 109 VAL A C 1
ATOM 902 O O . VAL A 1 109 ? -27.539 4.607 42.624 1.00 73.50 109 VAL A O 1
ATOM 905 N N . LYS A 1 110 ? -26.250 6.424 42.785 1.00 81.62 110 LYS A N 1
ATOM 906 C CA . LYS A 1 110 ? -27.122 7.106 43.761 1.00 81.62 110 LYS A CA 1
ATOM 907 C C . LYS A 1 110 ? -28.540 7.353 43.244 1.00 81.62 110 LYS A C 1
ATOM 909 O O . LYS A 1 110 ? -29.486 7.200 44.013 1.00 81.62 110 LYS A O 1
ATOM 914 N N . ILE A 1 111 ? -28.708 7.745 41.981 1.00 83.69 111 ILE A N 1
ATOM 915 C CA . ILE A 1 111 ? -30.038 7.967 41.389 1.00 83.69 111 ILE A CA 1
ATOM 916 C C . ILE A 1 111 ? -30.805 6.644 41.300 1.00 83.69 111 ILE A C 1
ATOM 918 O O . ILE A 1 111 ? -31.957 6.581 41.731 1.00 83.69 111 ILE A O 1
ATOM 922 N N . GLU A 1 112 ? -30.158 5.583 40.815 1.00 86.44 112 GLU A N 1
ATOM 923 C CA . GLU A 1 112 ? -30.755 4.243 40.729 1.00 86.44 112 GLU A CA 1
ATOM 924 C C . GLU A 1 112 ? -31.165 3.714 42.113 1.00 86.44 112 GLU A C 1
ATOM 926 O O . GLU A 1 112 ? -32.258 3.166 42.270 1.00 86.44 112 GLU A O 1
ATOM 931 N N . LEU A 1 113 ? -30.346 3.959 43.140 1.00 85.19 113 LEU A N 1
ATOM 932 C CA . LEU A 1 113 ? -30.630 3.580 44.528 1.00 85.19 113 LEU A CA 1
ATOM 933 C C . LEU A 1 113 ? -31.857 4.322 45.081 1.00 85.19 113 LEU A C 1
ATOM 935 O O . LEU A 1 113 ? -32.716 3.717 45.721 1.00 85.19 113 LEU A O 1
ATOM 939 N N . VAL A 1 114 ? -31.999 5.616 44.773 1.00 88.50 114 VAL A N 1
ATOM 940 C CA . VAL A 1 114 ? -33.178 6.415 45.153 1.00 88.50 114 VAL A CA 1
ATOM 941 C C . VAL A 1 114 ? -34.443 5.928 44.442 1.00 88.50 114 VAL A C 1
ATOM 943 O O . VAL A 1 114 ? -35.519 5.888 45.043 1.00 88.50 114 VAL A O 1
ATOM 946 N N . GLU A 1 115 ? -34.356 5.552 43.166 1.00 87.62 115 GLU A N 1
ATOM 947 C CA . GLU A 1 115 ? -35.495 4.973 42.450 1.00 87.62 115 GLU A CA 1
ATOM 948 C C . GLU A 1 115 ? -35.890 3.601 42.993 1.00 87.62 115 GLU A C 1
ATOM 950 O O . GLU A 1 115 ? -37.084 3.301 43.101 1.00 87.62 115 GLU A O 1
ATOM 955 N N . LEU A 1 116 ? -34.907 2.777 43.356 1.00 88.25 116 LEU A N 1
ATOM 956 C CA . LEU A 1 116 ? -35.141 1.471 43.956 1.00 88.25 116 LEU A CA 1
ATOM 957 C C . LEU A 1 116 ? -35.808 1.606 45.330 1.00 88.25 116 LEU A C 1
ATOM 959 O O . LEU A 1 116 ? -36.804 0.926 45.579 1.00 88.25 116 LEU A O 1
ATOM 963 N N . GLN A 1 117 ? -35.355 2.552 46.158 1.00 87.94 117 GLN A N 1
ATOM 964 C CA . GLN A 1 117 ? -35.985 2.866 47.442 1.00 87.94 117 GLN A CA 1
ATOM 965 C C . GLN A 1 117 ? -37.455 3.266 47.262 1.00 87.94 117 GLN A C 1
ATOM 967 O O . GLN A 1 117 ? -38.339 2.701 47.899 1.00 87.94 117 GLN A O 1
ATOM 972 N N . LYS A 1 118 ? -37.758 4.157 46.307 1.00 91.00 118 LYS A N 1
ATOM 973 C CA . LYS A 1 118 ? -39.149 4.547 46.005 1.00 91.00 118 LYS A CA 1
ATOM 974 C C . LYS A 1 118 ? -40.015 3.364 45.568 1.00 91.00 118 LYS A C 1
ATOM 976 O O . LYS A 1 118 ? -41.205 3.313 45.886 1.00 91.00 118 LYS A O 1
ATOM 981 N N . LYS A 1 119 ? -39.451 2.425 44.799 1.00 89.69 119 LYS A N 1
ATOM 982 C CA . LYS A 1 119 ? -40.156 1.200 44.385 1.00 89.69 119 LYS A CA 1
ATOM 983 C C . LYS A 1 119 ? -40.428 0.292 45.585 1.00 89.69 119 LYS A C 1
ATOM 985 O O . LYS A 1 119 ? -41.531 -0.247 45.670 1.00 89.69 119 LYS A O 1
ATOM 990 N N . TYR A 1 120 ? -39.468 0.174 46.500 1.00 86.12 120 TYR A N 1
ATOM 991 C CA . TYR A 1 120 ? -39.603 -0.586 47.739 1.00 86.12 120 TYR A CA 1
ATOM 992 C C . TYR A 1 120 ? -40.687 0.001 48.654 1.00 86.12 120 TYR A C 1
ATOM 994 O O . TYR A 1 120 ? -41.623 -0.705 49.017 1.00 86.12 120 TYR A O 1
ATOM 1002 N N . ASP A 1 121 ? -40.667 1.310 48.910 1.00 90.56 121 ASP A N 1
ATOM 1003 C CA . ASP A 1 121 ? -41.668 1.971 49.762 1.00 90.56 121 ASP A CA 1
ATOM 1004 C C . ASP A 1 121 ? -43.090 1.808 49.199 1.00 90.56 121 ASP A C 1
ATOM 1006 O O . ASP A 1 121 ? -44.052 1.527 49.919 1.00 90.56 121 ASP A O 1
ATOM 1010 N N . LYS A 1 122 ? -43.228 1.911 47.871 1.00 89.38 122 LYS A N 1
ATOM 1011 C CA . LYS A 1 122 ? -44.498 1.669 47.175 1.00 89.38 122 LYS A CA 1
ATOM 1012 C C . LYS A 1 122 ? -44.968 0.218 47.309 1.00 89.38 122 LYS A C 1
ATOM 1014 O O . LYS A 1 122 ? -46.175 -0.028 47.309 1.00 89.38 122 LYS A O 1
ATOM 1019 N N . PHE A 1 123 ? -44.048 -0.739 47.368 1.00 86.88 123 PHE A N 1
ATOM 1020 C CA . PHE A 1 123 ? -44.367 -2.147 47.584 1.00 86.88 123 PHE A CA 1
ATOM 1021 C C . PHE A 1 123 ? -44.836 -2.395 49.024 1.00 86.88 123 PHE A C 1
ATOM 1023 O O . PHE A 1 123 ? -45.891 -3.001 49.206 1.00 86.88 123 PHE A O 1
ATOM 1030 N N . CYS A 1 124 ? -44.150 -1.831 50.021 1.00 84.25 124 CYS A N 1
ATOM 1031 C CA . CYS A 1 124 ? -44.565 -1.890 51.426 1.00 84.25 124 CYS A CA 1
ATOM 1032 C C . CYS A 1 124 ? -45.964 -1.291 51.634 1.00 84.25 124 CYS A C 1
ATOM 1034 O O . CYS A 1 124 ? -46.839 -1.945 52.195 1.00 84.25 124 CYS A O 1
ATOM 1036 N N . ALA A 1 125 ? -46.232 -0.110 51.068 1.00 88.06 125 ALA A N 1
ATOM 1037 C CA . ALA A 1 125 ? -47.553 0.514 51.147 1.00 88.06 125 ALA A CA 1
ATOM 1038 C C . ALA A 1 125 ? -48.661 -0.360 50.529 1.00 88.06 125 ALA A C 1
ATOM 1040 O O . ALA A 1 125 ? -49.781 -0.404 51.035 1.00 88.06 125 ALA A O 1
ATOM 1041 N N . LYS A 1 126 ? -48.362 -1.088 49.442 1.00 85.44 126 LYS A N 1
ATOM 1042 C CA . LYS A 1 126 ? -49.308 -2.055 48.868 1.00 85.44 126 LYS A CA 1
ATOM 1043 C C . LYS A 1 126 ? -49.553 -3.228 49.814 1.00 85.44 126 LYS A C 1
ATOM 1045 O O . LYS A 1 126 ? -50.711 -3.597 49.994 1.00 85.44 126 LYS A O 1
ATOM 1050 N N . LEU A 1 127 ? -48.513 -3.800 50.419 1.00 79.19 127 LEU A N 1
ATOM 1051 C CA . LEU A 1 127 ? -48.668 -4.897 51.381 1.00 79.19 127 LEU A CA 1
ATOM 1052 C C . LEU A 1 127 ? -49.527 -4.489 52.582 1.00 79.19 127 LEU A C 1
ATOM 1054 O O . LEU A 1 127 ? -50.434 -5.233 52.948 1.00 79.19 127 LEU A O 1
ATOM 1058 N N . ASP A 1 128 ? -49.343 -3.279 53.107 1.00 82.25 128 ASP A N 1
ATOM 1059 C CA . ASP A 1 128 ? -50.182 -2.750 54.188 1.00 82.25 128 ASP A CA 1
ATOM 1060 C C . ASP A 1 128 ? -51.653 -2.629 53.780 1.00 82.25 128 ASP A C 1
ATOM 1062 O O . ASP A 1 128 ? -52.550 -2.932 54.569 1.00 82.25 128 ASP A O 1
ATOM 1066 N N . THR A 1 129 ? -51.930 -2.212 52.539 1.00 79.75 129 THR A N 1
ATOM 1067 C CA . THR A 1 129 ? -53.311 -2.173 52.032 1.00 79.75 129 THR A CA 1
ATOM 1068 C C . THR A 1 129 ? -53.905 -3.566 51.849 1.00 79.75 129 THR A C 1
ATOM 1070 O O . THR A 1 129 ? -55.084 -3.752 52.141 1.00 79.75 129 THR A O 1
ATOM 1073 N N . PHE A 1 130 ? -53.109 -4.555 51.427 1.00 74.38 130 PHE A N 1
ATOM 1074 C CA . PHE A 1 130 ? -53.561 -5.943 51.334 1.00 74.38 130 PHE A CA 1
ATOM 1075 C C . PHE A 1 130 ? -53.874 -6.520 52.717 1.00 74.38 130 PHE A C 1
ATOM 1077 O O . PHE A 1 130 ? -54.961 -7.069 52.890 1.00 74.38 130 PHE A O 1
ATOM 1084 N N . SER A 1 131 ? -52.989 -6.305 53.696 1.00 73.69 131 SER A N 1
ATOM 1085 C CA . SER A 1 131 ? -53.152 -6.736 55.091 1.00 73.69 131 SER A CA 1
ATOM 1086 C C . SER A 1 131 ? -54.415 -6.144 55.736 1.00 73.69 131 SER A C 1
ATOM 1088 O O . SER A 1 131 ? -55.240 -6.865 56.295 1.00 73.69 131 SER A O 1
ATOM 1090 N N . LYS A 1 132 ? -54.665 -4.843 55.534 1.00 73.94 132 LYS A N 1
ATOM 1091 C CA . LYS A 1 132 ? -55.882 -4.165 56.023 1.00 73.94 132 LYS A CA 1
ATOM 1092 C C . LYS A 1 132 ? -57.151 -4.552 55.255 1.00 73.94 132 LYS A C 1
ATOM 1094 O O . LYS A 1 132 ? -58.249 -4.437 55.789 1.00 73.94 132 LYS A O 1
ATOM 1099 N N . SER A 1 133 ? -57.035 -5.009 54.005 1.00 57.97 133 SER A N 1
ATOM 1100 C CA . SER A 1 133 ? -58.190 -5.476 53.221 1.00 57.97 133 SER A CA 1
ATOM 1101 C C . SER A 1 133 ? -58.637 -6.897 53.585 1.00 57.97 133 SER A C 1
ATOM 1103 O O . SER A 1 133 ? -59.787 -7.249 53.325 1.00 57.97 133 SER A O 1
ATOM 1105 N N . SER A 1 134 ? -57.765 -7.702 54.208 1.00 54.75 134 SER A N 1
ATOM 1106 C CA . SER A 1 134 ? -58.098 -9.056 54.672 1.00 54.75 134 SER A CA 1
ATOM 1107 C C . SER A 1 134 ? -58.826 -9.114 56.020 1.00 54.75 134 SER A C 1
ATOM 1109 O O . SER A 1 134 ? -59.352 -10.173 56.351 1.00 54.75 134 SER A O 1
ATOM 1111 N N . GLU A 1 135 ? -58.932 -8.004 56.758 1.00 53.94 135 GLU A N 1
ATOM 1112 C CA . GLU A 1 135 ? -59.661 -7.939 58.041 1.00 53.94 135 GLU A CA 1
ATOM 1113 C C . GLU A 1 135 ? -61.173 -7.674 57.909 1.00 53.94 135 GLU A C 1
ATOM 1115 O O . GLU A 1 135 ? -61.889 -7.738 58.900 1.00 53.94 135 GLU A O 1
ATOM 1120 N N . ASN A 1 136 ? -61.706 -7.478 56.697 1.00 51.84 136 ASN A N 1
ATOM 1121 C CA . ASN A 1 136 ? -63.156 -7.408 56.472 1.00 51.84 136 ASN A CA 1
ATOM 1122 C C . ASN A 1 136 ? -63.685 -8.702 55.843 1.00 51.84 136 ASN A C 1
ATOM 1124 O O . ASN A 1 136 ? -64.071 -8.749 54.672 1.00 51.84 136 ASN A O 1
ATOM 1128 N N . LYS A 1 137 ? -63.741 -9.761 56.651 1.00 53.25 137 LYS A N 1
ATOM 1129 C CA . LYS A 1 137 ? -64.724 -10.832 56.471 1.00 53.25 137 LYS A CA 1
ATOM 1130 C C . LYS A 1 137 ? -65.524 -10.986 57.756 1.00 53.25 137 LYS A C 1
ATOM 1132 O O . LYS A 1 137 ? -65.212 -11.817 58.601 1.00 53.25 137 LYS A O 1
ATOM 1137 N N . ASP A 1 138 ? -66.599 -10.207 57.833 1.00 50.28 138 ASP A N 1
ATOM 1138 C CA . ASP A 1 138 ? -67.805 -10.609 58.546 1.00 50.28 138 ASP A CA 1
ATOM 1139 C C . ASP A 1 138 ? -68.257 -11.969 57.998 1.00 50.28 138 ASP A C 1
ATOM 1141 O O . ASP A 1 138 ? -68.851 -12.064 56.922 1.00 50.28 138 ASP A O 1
ATOM 1145 N N . ILE A 1 139 ? -67.972 -13.033 58.742 1.00 44.53 139 ILE A N 1
ATOM 1146 C CA . ILE A 1 139 ? -68.806 -14.230 58.758 1.00 44.53 139 ILE A CA 1
ATOM 1147 C C . ILE A 1 139 ? -69.082 -14.539 60.225 1.00 44.53 139 ILE A C 1
ATOM 1149 O O . ILE A 1 139 ? -68.282 -15.148 60.929 1.00 44.53 139 ILE A O 1
ATOM 1153 N N . LEU A 1 140 ? -70.256 -14.096 60.667 1.00 45.16 140 LEU A N 1
ATOM 1154 C CA . LEU A 1 140 ? -70.974 -14.681 61.788 1.00 45.16 140 LEU A CA 1
ATOM 1155 C C . LEU A 1 140 ? -71.102 -16.197 61.565 1.00 45.16 140 LEU A C 1
ATOM 1157 O O . LEU A 1 140 ? -71.798 -16.612 60.642 1.00 45.16 140 LEU A O 1
ATOM 1161 N N . HIS A 1 141 ? -70.527 -17.015 62.447 1.00 35.91 141 HIS A N 1
ATOM 1162 C CA . HIS A 1 141 ? -71.309 -18.086 63.061 1.00 35.91 141 HIS A CA 1
ATOM 1163 C C . HIS A 1 141 ? -70.742 -18.533 64.414 1.00 35.91 141 HIS A C 1
ATOM 1165 O O . HIS A 1 141 ? -69.605 -18.961 64.563 1.00 35.91 141 HIS A O 1
ATOM 1171 N N . THR A 1 142 ? -71.629 -18.387 65.386 1.00 43.09 142 THR A N 1
ATOM 1172 C CA . THR A 1 142 ? -71.728 -18.977 66.718 1.00 43.09 142 THR A CA 1
ATOM 1173 C C . THR A 1 142 ? -71.312 -20.448 66.843 1.00 43.09 142 THR A C 1
ATOM 1175 O O . THR A 1 142 ? -71.877 -21.286 66.147 1.00 43.09 142 THR A O 1
ATOM 1178 N N . GLY A 1 143 ? -70.493 -20.723 67.866 1.00 40.56 143 GLY A N 1
ATOM 1179 C CA . GLY A 1 143 ? -70.649 -21.841 68.809 1.00 40.56 143 GLY A CA 1
ATOM 1180 C C . GLY A 1 143 ? -70.042 -23.192 68.428 1.00 40.56 143 GLY A C 1
ATOM 1181 O O . GLY A 1 143 ? -70.594 -23.879 67.585 1.00 40.56 143 GLY A O 1
ATOM 1182 N N . GLU A 1 144 ? -68.985 -23.607 69.130 1.00 37.00 144 GLU A N 1
ATOM 1183 C CA . GLU A 1 144 ? -69.004 -24.767 70.042 1.00 37.00 144 GLU A CA 1
ATOM 1184 C C . GLU A 1 144 ? -67.659 -24.906 70.771 1.00 37.00 144 GLU A C 1
ATOM 1186 O O . GLU A 1 144 ? -66.599 -24.584 70.236 1.00 37.00 144 GLU A O 1
ATOM 1191 N N . GLU A 1 145 ? -67.748 -25.328 72.030 1.00 47.75 145 GLU A N 1
ATOM 1192 C CA . GLU A 1 145 ? -66.652 -25.613 72.954 1.00 47.75 145 GLU A CA 1
ATOM 1193 C C . GLU A 1 145 ? -65.774 -26.771 72.456 1.00 47.75 145 GLU A C 1
ATOM 1195 O O . GLU A 1 145 ? -66.256 -27.719 71.837 1.00 47.75 145 GLU A O 1
ATOM 1200 N N . GLY A 1 146 ? -64.486 -26.728 72.790 1.00 38.78 146 GLY A N 1
ATOM 1201 C CA . GLY A 1 146 ? -63.570 -27.834 72.546 1.00 38.78 146 GLY A CA 1
ATOM 1202 C C . GLY A 1 146 ? -62.183 -27.540 73.092 1.00 38.78 146 GLY A C 1
ATOM 1203 O O . GLY A 1 146 ? -61.353 -26.969 72.390 1.00 38.78 146 GLY A O 1
ATOM 1204 N N . ASP A 1 147 ? -61.968 -27.933 74.348 1.00 46.97 147 ASP A N 1
ATOM 1205 C CA . ASP A 1 147 ? -60.660 -28.116 74.975 1.00 46.97 147 ASP A CA 1
ATOM 1206 C C . ASP A 1 147 ? -59.667 -28.798 74.029 1.00 46.97 147 ASP A C 1
ATOM 1208 O O . ASP A 1 147 ? -60.000 -29.807 73.406 1.00 46.97 147 ASP A O 1
ATOM 1212 N N . LEU A 1 148 ? -58.429 -28.304 74.015 1.00 43.22 148 LEU A N 1
ATOM 1213 C CA . LEU A 1 148 ? -57.222 -29.125 73.942 1.00 43.22 148 LEU A CA 1
ATOM 1214 C C . LEU A 1 148 ? -56.022 -28.264 74.358 1.00 43.22 148 LEU A C 1
ATOM 1216 O O . LEU A 1 148 ? -55.449 -27.516 73.566 1.00 43.22 148 LEU A O 1
ATOM 1220 N N . ASP A 1 149 ? -55.651 -28.408 75.630 1.00 47.75 149 ASP A N 1
ATOM 1221 C CA . ASP A 1 149 ? -54.259 -28.331 76.067 1.00 47.75 149 ASP A CA 1
ATOM 1222 C C . ASP A 1 149 ? -53.371 -29.144 75.112 1.00 47.75 149 ASP A C 1
ATOM 1224 O O . ASP A 1 149 ? -53.770 -30.232 74.694 1.00 47.75 149 ASP A O 1
ATOM 1228 N N . VAL A 1 150 ? -52.156 -28.655 74.828 1.00 47.06 150 VA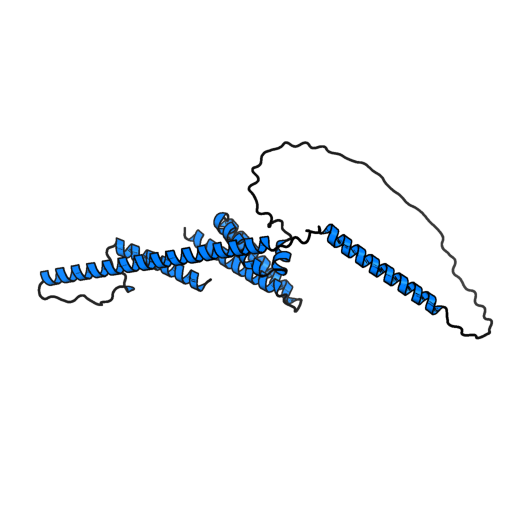L A N 1
ATOM 1229 C CA . VAL A 1 150 ? -50.891 -29.418 74.906 1.00 47.06 150 VAL A CA 1
ATOM 1230 C C . VAL A 1 150 ? -49.727 -28.585 74.334 1.00 47.06 150 VAL A C 1
ATOM 1232 O O . VAL A 1 150 ? -49.601 -28.391 73.131 1.00 47.06 150 VAL A O 1
ATOM 1235 N N . PHE A 1 151 ? -48.872 -28.162 75.273 1.00 40.66 151 PHE A N 1
ATOM 1236 C CA . PHE A 1 151 ? -47.403 -28.071 75.241 1.00 40.66 151 PHE A CA 1
ATOM 1237 C C . PHE A 1 151 ? -46.658 -27.177 74.236 1.00 40.66 151 PHE A C 1
ATOM 1239 O O . PHE A 1 151 ? -46.674 -27.400 73.029 1.00 40.66 151 PHE A O 1
ATOM 1246 N N . GLY A 1 152 ? -45.783 -26.334 74.801 1.00 41.53 152 GLY A N 1
ATOM 1247 C CA . GLY A 1 152 ? -44.518 -25.940 74.175 1.00 41.53 152 GLY A CA 1
ATOM 1248 C C . GLY A 1 152 ? -44.026 -24.567 74.616 1.00 41.53 152 GLY A C 1
ATOM 1249 O O . GLY A 1 152 ? -44.288 -23.588 73.934 1.00 41.53 152 GLY A O 1
ATOM 1250 N N . GLU A 1 153 ? -43.349 -24.519 75.759 1.00 51.88 153 GLU A N 1
ATOM 1251 C CA . GLU A 1 153 ? -42.779 -23.332 76.407 1.00 51.88 153 GLU A CA 1
ATOM 1252 C C . GLU A 1 153 ? -41.817 -22.479 75.544 1.00 51.88 153 GLU A C 1
ATOM 1254 O O . GLU A 1 153 ? -41.288 -22.956 74.535 1.00 51.88 153 GLU A O 1
ATOM 1259 N N . PRO A 1 154 ? -41.575 -21.218 75.964 1.00 54.03 154 PRO A N 1
ATOM 1260 C CA . PRO A 1 154 ? -40.697 -20.255 75.311 1.00 54.03 154 PRO A CA 1
ATOM 1261 C C . PRO A 1 154 ? -39.234 -20.449 75.730 1.00 54.03 154 PRO A C 1
ATOM 1263 O O . PRO A 1 154 ? -38.957 -20.832 76.863 1.00 54.03 154 PRO A O 1
ATOM 1266 N N . LEU A 1 155 ? -38.293 -20.126 74.840 1.00 45.41 155 LEU A N 1
ATOM 1267 C CA . LEU A 1 155 ? -36.903 -19.907 75.235 1.00 45.41 155 LEU A CA 1
ATOM 1268 C C . LEU A 1 155 ? -36.539 -18.439 75.036 1.00 45.41 155 LEU A C 1
ATOM 1270 O O . LEU A 1 155 ? -36.540 -17.913 73.922 1.00 45.41 155 LEU A O 1
ATOM 1274 N N . GLU A 1 156 ? -36.321 -17.827 76.192 1.00 50.06 156 GLU A N 1
ATOM 1275 C CA . GLU A 1 156 ? -35.636 -16.576 76.476 1.00 50.06 156 GLU A CA 1
ATOM 1276 C C . GLU A 1 156 ? -34.163 -16.609 76.021 1.00 50.06 156 GLU A C 1
ATOM 1278 O O . GLU A 1 156 ? -33.600 -17.693 75.869 1.00 50.06 156 GLU A O 1
ATOM 1283 N N . GLU A 1 157 ? -33.604 -15.395 75.881 1.00 48.56 157 GLU A N 1
ATOM 1284 C CA . GLU A 1 157 ? -32.231 -15.004 76.273 1.00 48.56 157 GLU A CA 1
ATOM 1285 C C . GLU A 1 157 ? -31.054 -15.667 75.493 1.00 48.56 157 GLU A C 1
ATOM 1287 O O . GLU A 1 157 ? -31.047 -16.851 75.187 1.00 48.56 157 GLU A O 1
ATOM 1292 N N . ASP A 1 158 ? -30.028 -14.974 74.992 1.00 49.31 158 ASP A N 1
ATOM 1293 C CA . ASP A 1 158 ? -29.256 -13.877 75.574 1.00 49.31 158 ASP A CA 1
ATOM 1294 C C . ASP A 1 158 ? -28.321 -13.208 74.533 1.00 49.31 158 ASP A C 1
ATOM 1296 O O . ASP A 1 158 ? -27.965 -13.837 73.536 1.00 49.31 158 ASP A O 1
ATOM 1300 N N . GLU A 1 159 ? -27.951 -11.950 74.836 1.00 51.22 159 GLU A N 1
ATOM 1301 C CA . GLU A 1 159 ? -26.602 -11.318 74.789 1.00 51.22 159 GLU A CA 1
ATOM 1302 C C . GLU A 1 159 ? -25.730 -11.408 73.507 1.00 51.22 159 GLU A C 1
ATOM 1304 O O . GLU A 1 159 ? -25.676 -12.405 72.805 1.00 51.22 159 GLU A O 1
ATOM 1309 N N . GLU A 1 160 ? -24.896 -10.449 73.106 1.00 48.62 160 GLU A N 1
ATOM 1310 C CA . GLU A 1 160 ? -24.578 -9.068 73.472 1.00 48.62 160 GLU A CA 1
ATOM 1311 C C . GLU A 1 160 ? -23.744 -8.487 72.304 1.00 48.62 160 GLU A C 1
ATOM 1313 O O . GLU A 1 160 ? -23.270 -9.203 71.417 1.00 48.62 160 GLU A O 1
ATOM 1318 N N . LEU A 1 161 ? -23.593 -7.164 72.303 1.00 54.19 161 LEU A N 1
ATOM 1319 C CA . LEU A 1 161 ? -22.711 -6.389 71.431 1.00 54.19 161 LEU A CA 1
ATOM 1320 C C . LEU A 1 161 ? -21.242 -6.574 71.837 1.00 54.19 161 LEU A C 1
ATOM 1322 O O . LEU A 1 161 ? -20.952 -6.565 73.024 1.00 54.19 161 LEU A O 1
ATOM 1326 N N . GLU A 1 162 ? -20.310 -6.529 70.883 1.00 44.12 162 GLU A N 1
ATOM 1327 C CA . GLU A 1 162 ? -18.980 -5.983 71.179 1.00 44.12 162 GLU A CA 1
ATOM 1328 C C . GLU A 1 162 ? -18.411 -5.217 69.979 1.00 44.12 162 GLU A C 1
ATOM 1330 O O . GLU A 1 162 ? -18.238 -5.738 68.875 1.00 44.12 162 GLU A O 1
ATOM 1335 N N . ASN A 1 163 ? -18.180 -3.930 70.236 1.00 48.94 163 ASN A N 1
ATOM 1336 C CA . ASN A 1 163 ? -17.334 -3.041 69.461 1.00 48.94 163 ASN A CA 1
ATOM 1337 C C . ASN A 1 163 ? -15.866 -3.343 69.781 1.00 48.94 163 ASN A C 1
ATOM 1339 O O . ASN A 1 163 ? -15.542 -3.624 70.931 1.00 48.94 163 ASN A O 1
ATOM 1343 N N . THR A 1 164 ? -14.994 -3.114 68.807 1.00 49.50 164 THR A N 1
ATOM 1344 C CA . THR A 1 164 ? -13.653 -2.535 69.005 1.00 49.50 164 THR A CA 1
ATOM 1345 C C . THR A 1 164 ? -13.431 -1.636 67.778 1.00 49.50 164 THR A C 1
ATOM 1347 O O . THR A 1 164 ? -13.552 -2.137 66.658 1.00 49.50 164 THR A O 1
ATOM 1350 N N . ASP A 1 165 ? -13.394 -0.301 67.898 1.00 48.41 165 ASP A N 1
ATOM 1351 C CA . ASP A 1 165 ? -12.246 0.530 68.340 1.00 48.41 165 ASP A CA 1
ATOM 1352 C C . ASP A 1 165 ? -10.926 0.035 67.722 1.00 48.41 165 ASP A C 1
ATOM 1354 O O . ASP A 1 165 ? -10.648 -1.161 67.732 1.00 48.41 165 ASP A O 1
ATOM 1358 N N . ASP A 1 166 ? -9.996 0.827 67.212 1.00 50.00 166 ASP A N 1
ATOM 1359 C CA . ASP A 1 166 ? -9.820 2.249 66.895 1.00 50.00 166 ASP A CA 1
ATOM 1360 C C . ASP A 1 166 ? -8.430 2.287 66.188 1.00 50.00 166 ASP A C 1
ATOM 1362 O O . ASP A 1 166 ? -7.834 1.232 65.944 1.00 50.00 166 ASP A O 1
ATOM 1366 N N . GLU A 1 167 ? -7.876 3.478 65.949 1.00 55.47 167 GLU A N 1
ATOM 1367 C CA . GLU A 1 167 ? -6.444 3.760 65.693 1.00 55.47 167 GLU A CA 1
ATOM 1368 C C . GLU A 1 167 ? -6.003 3.810 64.214 1.00 55.47 167 GLU A C 1
ATOM 1370 O O . GLU A 1 167 ? -5.480 2.866 63.614 1.00 55.47 167 GLU A O 1
ATOM 1375 N N . ASP A 1 168 ? -6.239 4.986 63.630 1.00 57.00 168 ASP A N 1
ATOM 1376 C CA . ASP A 1 168 ? -5.223 5.919 63.123 1.00 57.00 168 ASP A CA 1
ATOM 1377 C C . ASP A 1 168 ? -3.837 5.366 62.729 1.00 57.00 168 ASP A C 1
ATOM 1379 O O . ASP A 1 168 ? -3.084 4.807 63.526 1.00 57.00 168 ASP A O 1
ATOM 1383 N N . ASN A 1 169 ? -3.424 5.705 61.506 1.00 56.31 169 ASN A N 1
ATOM 1384 C CA . ASN A 1 169 ? -2.103 6.295 61.295 1.00 56.31 169 ASN A CA 1
ATOM 1385 C C . ASN A 1 169 ? -2.142 7.201 60.063 1.00 56.31 169 ASN A C 1
ATOM 1387 O O . ASN A 1 169 ? -2.190 6.737 58.921 1.00 56.31 169 ASN A O 1
ATOM 1391 N N . ASP A 1 170 ? -2.112 8.501 60.343 1.00 58.09 170 ASP A N 1
ATOM 1392 C CA . ASP A 1 170 ? -1.553 9.515 59.462 1.00 58.09 170 ASP A CA 1
ATOM 1393 C C . ASP A 1 170 ? -0.093 9.145 59.156 1.00 58.09 170 ASP A C 1
ATOM 1395 O O . ASP A 1 170 ? 0.723 9.025 60.071 1.00 58.09 170 ASP A O 1
ATOM 1399 N N . ASP A 1 171 ?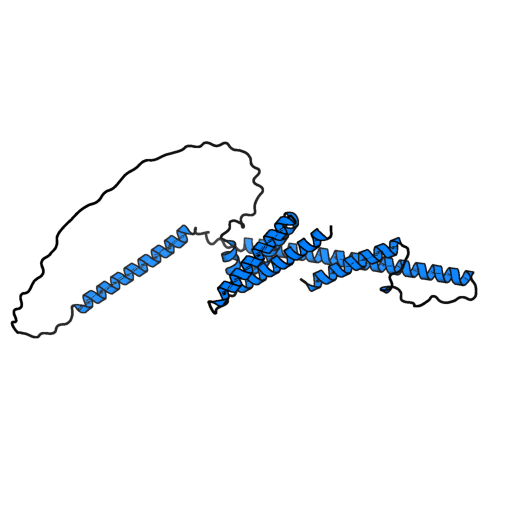 0.248 8.985 57.877 1.00 57.81 171 ASP A N 1
ATOM 1400 C CA . ASP A 1 171 ? 1.639 9.047 57.426 1.00 57.81 171 ASP A CA 1
ATOM 1401 C C . ASP A 1 171 ? 1.749 10.115 56.336 1.00 57.81 171 ASP A C 1
ATOM 1403 O O . ASP A 1 171 ? 1.433 9.912 55.160 1.00 57.81 171 ASP A O 1
ATOM 1407 N N . GLU A 1 172 ? 2.133 11.298 56.809 1.00 60.59 172 GLU A N 1
ATOM 1408 C CA . GLU A 1 172 ? 2.642 12.434 56.051 1.00 60.59 172 GLU A CA 1
ATOM 1409 C C . GLU A 1 172 ? 3.961 12.026 55.376 1.00 60.59 172 GLU A C 1
ATOM 1411 O O . GLU A 1 172 ? 5.057 12.264 55.884 1.00 60.59 172 GLU A O 1
ATOM 1416 N N . GLY A 1 173 ? 3.848 11.388 54.213 1.00 43.00 173 GLY A N 1
ATOM 1417 C CA . GLY A 1 173 ? 4.956 11.180 53.288 1.00 43.00 173 GLY A CA 1
ATOM 1418 C C . GLY A 1 173 ? 5.043 12.325 52.286 1.00 43.00 173 GLY A C 1
ATOM 1419 O O . GLY A 1 173 ? 4.492 12.234 51.189 1.00 43.00 173 GLY A O 1
ATOM 1420 N N . GLU A 1 174 ? 5.730 13.404 52.666 1.00 49.34 174 GLU A N 1
ATOM 1421 C CA . GLU A 1 174 ? 6.313 14.353 51.717 1.00 49.34 174 GLU A CA 1
ATOM 1422 C C . GLU A 1 174 ? 7.273 13.594 50.787 1.00 49.34 174 GLU A C 1
ATOM 1424 O O . GLU A 1 174 ? 8.320 13.139 51.235 1.00 49.34 174 GLU A O 1
ATOM 1429 N N . ASP A 1 175 ? 6.952 13.490 49.497 1.00 51.78 175 ASP A N 1
ATOM 1430 C CA . ASP A 1 175 ? 7.924 13.091 48.478 1.00 51.78 175 ASP A CA 1
ATOM 1431 C C . ASP A 1 175 ? 7.847 14.047 47.282 1.00 51.78 175 ASP A C 1
ATOM 1433 O O . ASP A 1 175 ? 6.988 13.962 46.406 1.00 51.78 175 ASP A O 1
ATOM 1437 N N . GLU A 1 176 ? 8.773 15.001 47.354 1.00 49.34 176 GLU A N 1
ATOM 1438 C CA . GLU A 1 176 ? 9.469 15.733 46.300 1.00 49.34 176 GLU A CA 1
ATOM 1439 C C . GLU A 1 176 ? 8.848 15.739 44.895 1.00 49.34 176 GLU A C 1
ATOM 1441 O O . GLU A 1 176 ? 8.884 14.754 44.151 1.00 49.34 176 GLU A O 1
ATOM 1446 N N . ASP A 1 177 ? 8.446 16.946 44.485 1.00 48.28 177 ASP A N 1
ATOM 1447 C CA . ASP A 1 177 ? 8.336 17.375 43.095 1.00 48.28 177 ASP A CA 1
ATOM 1448 C C . ASP A 1 177 ? 9.578 16.936 42.301 1.00 48.28 177 ASP A C 1
ATOM 1450 O O . ASP A 1 177 ? 10.644 17.559 42.340 1.00 48.28 177 ASP A O 1
ATOM 1454 N N . LYS A 1 178 ? 9.434 15.849 41.546 1.00 46.94 178 LYS A N 1
ATOM 1455 C CA . LYS A 1 178 ? 10.291 15.565 40.403 1.00 46.94 178 LYS A CA 1
ATOM 1456 C C . LYS A 1 178 ? 9.479 15.816 39.156 1.00 46.94 178 LYS A C 1
ATOM 1458 O O . LYS A 1 178 ? 8.524 15.104 38.857 1.00 46.94 178 LYS A O 1
ATOM 1463 N N . ASP A 1 179 ? 9.905 16.863 38.465 1.00 51.44 179 ASP A N 1
ATOM 1464 C CA . ASP A 1 179 ? 9.546 17.212 37.104 1.00 51.44 179 ASP A CA 1
ATOM 1465 C C . ASP A 1 179 ? 9.758 16.000 36.187 1.00 51.44 179 ASP A C 1
ATOM 1467 O O . ASP A 1 179 ? 10.825 15.832 35.597 1.00 51.44 179 ASP A O 1
ATOM 1471 N N . ASP A 1 180 ? 8.749 15.138 36.077 1.00 41.38 180 ASP A N 1
ATOM 1472 C CA . ASP A 1 180 ? 8.683 14.157 35.007 1.00 41.38 180 ASP A CA 1
ATOM 1473 C C . ASP A 1 180 ? 7.717 14.695 33.959 1.00 41.38 180 ASP A C 1
ATOM 1475 O O . ASP A 1 180 ? 6.500 14.811 34.151 1.00 41.38 180 ASP A O 1
ATOM 1479 N N . GLU A 1 181 ? 8.341 15.110 32.863 1.00 46.94 181 GLU A N 1
ATOM 1480 C CA . GLU A 1 181 ? 7.777 15.578 31.614 1.00 46.94 181 GLU A CA 1
ATOM 1481 C C . GLU A 1 181 ? 6.631 14.647 31.201 1.00 46.94 181 GLU A C 1
ATOM 1483 O O . GLU A 1 181 ? 6.808 13.615 30.551 1.00 46.94 181 GLU A O 1
ATOM 1488 N N . THR A 1 182 ? 5.421 15.000 31.637 1.00 38.44 182 THR A N 1
ATOM 1489 C CA . THR A 1 182 ? 4.210 14.232 31.387 1.00 38.44 182 THR A CA 1
ATOM 1490 C C . THR A 1 182 ? 3.852 14.466 29.931 1.00 38.44 182 THR A C 1
ATOM 1492 O O . THR A 1 182 ? 3.062 15.342 29.575 1.00 38.44 182 THR A O 1
ATOM 1495 N N . LEU A 1 183 ? 4.494 13.689 29.059 1.00 38.66 183 LEU A N 1
ATOM 1496 C CA . LEU A 1 183 ? 4.116 13.549 27.668 1.00 38.66 183 LEU A CA 1
ATOM 1497 C C . LEU A 1 183 ? 2.617 13.283 27.639 1.00 38.66 183 LEU A C 1
ATOM 1499 O O . LEU A 1 183 ? 2.130 12.274 28.155 1.00 38.66 183 LEU A O 1
ATOM 1503 N N . HIS A 1 184 ? 1.903 14.249 27.068 1.00 37.66 184 HIS A N 1
ATOM 1504 C CA . HIS A 1 184 ? 0.465 14.276 26.903 1.00 37.66 184 HIS A CA 1
ATOM 1505 C C . HIS A 1 184 ? -0.011 12.930 26.351 1.00 37.66 184 HIS A C 1
ATOM 1507 O O . HIS A 1 184 ? 0.014 12.674 25.149 1.00 37.66 184 HIS A O 1
ATOM 1513 N N . THR A 1 185 ? -0.435 12.047 27.248 1.00 38.16 185 THR A N 1
ATOM 1514 C CA . THR A 1 185 ? -1.123 10.821 26.870 1.00 38.16 185 THR A CA 1
ATOM 1515 C C . THR A 1 185 ? -2.563 11.253 26.592 1.00 38.16 185 THR A C 1
ATOM 1517 O O . THR A 1 185 ? -3.181 11.847 27.484 1.00 38.16 185 THR A O 1
ATOM 1520 N N . PRO A 1 186 ? -3.099 11.079 25.370 1.00 37.66 186 PRO A N 1
ATOM 1521 C CA . PRO A 1 186 ? -4.470 11.468 25.065 1.00 37.66 186 PRO A CA 1
ATOM 1522 C C . PRO A 1 186 ? -5.436 10.787 26.038 1.00 37.66 186 PRO A C 1
ATOM 1524 O O . PRO A 1 186 ? -5.342 9.589 26.304 1.00 37.66 186 PRO A O 1
ATOM 1527 N N . CYS A 1 187 ? -6.349 11.572 26.607 1.00 38.16 187 CYS A N 1
ATOM 1528 C CA . CYS A 1 187 ? -7.125 11.256 27.809 1.00 38.16 187 CYS A CA 1
ATOM 1529 C C . CYS A 1 187 ? -8.141 10.097 27.675 1.00 38.16 187 CYS A C 1
ATOM 1531 O O . CYS A 1 187 ? -8.941 9.884 28.586 1.00 38.16 187 CYS A O 1
ATOM 1533 N N . TYR A 1 188 ? -8.131 9.354 26.567 1.00 43.12 188 TYR A N 1
ATOM 1534 C CA . TYR A 1 188 ? -9.131 8.337 26.222 1.00 43.12 188 TYR A CA 1
ATOM 1535 C C . TYR A 1 188 ? -8.694 6.901 26.556 1.00 43.12 188 TYR A C 1
ATOM 1537 O O . TYR A 1 188 ? -9.524 6.001 26.583 1.00 43.12 188 TYR A O 1
ATOM 1545 N N . LEU A 1 189 ? -7.416 6.682 26.887 1.00 40.75 189 LEU A N 1
ATOM 1546 C CA . LEU A 1 189 ? -6.858 5.356 27.203 1.00 40.75 189 LEU A CA 1
ATOM 1547 C C . LEU A 1 189 ? -6.921 4.982 28.700 1.00 40.75 189 LEU A C 1
ATOM 1549 O O . LEU A 1 189 ? -6.208 4.090 29.151 1.00 40.75 189 LEU A O 1
ATOM 1553 N N . LYS A 1 190 ? -7.792 5.616 29.501 1.00 41.66 190 LYS A N 1
ATOM 1554 C CA . LYS A 1 190 ? -8.131 5.111 30.848 1.00 41.66 190 LYS A CA 1
ATOM 1555 C C . LYS A 1 190 ? -9.163 3.977 30.734 1.00 41.66 190 LYS A C 1
ATOM 1557 O O . LYS A 1 190 ? -10.355 4.195 30.912 1.00 41.66 190 LYS A O 1
ATOM 1562 N N . ASN A 1 191 ? -8.643 2.803 30.376 1.00 42.59 191 ASN A N 1
ATOM 1563 C CA . ASN A 1 191 ? -9.068 1.393 30.484 1.00 42.59 191 ASN A CA 1
ATOM 1564 C C . ASN A 1 191 ? -10.511 0.923 30.794 1.00 42.59 191 ASN A C 1
ATOM 1566 O O . ASN A 1 191 ? -10.673 -0.283 30.846 1.00 42.59 191 ASN A O 1
ATOM 1570 N N . ASN A 1 192 ? -11.558 1.745 30.918 1.00 42.03 192 ASN A N 1
ATOM 1571 C CA . ASN A 1 192 ? -12.937 1.245 31.125 1.00 42.03 192 ASN A CA 1
ATOM 1572 C C . ASN A 1 192 ? -14.022 1.980 30.306 1.00 42.03 192 ASN A C 1
ATOM 1574 O O . ASN A 1 192 ? -15.199 1.700 30.482 1.00 42.03 192 ASN A O 1
ATOM 1578 N N . CYS A 1 193 ? -13.662 2.936 29.439 1.00 46.59 193 CYS A N 1
ATOM 1579 C CA . CYS A 1 193 ? -14.636 3.802 28.743 1.00 46.59 193 CYS A CA 1
ATOM 1580 C C . CYS A 1 193 ? -14.772 3.519 27.232 1.00 46.59 193 CYS A C 1
ATOM 1582 O O . CYS A 1 193 ? -15.701 4.006 26.600 1.00 46.59 193 CYS A O 1
ATOM 1584 N N . LEU A 1 194 ? -13.844 2.756 26.639 1.00 55.41 194 LEU A N 1
ATOM 1585 C CA . LEU A 1 194 ? -13.795 2.529 25.186 1.00 55.41 194 LEU A CA 1
ATOM 1586 C C . LEU A 1 194 ? -14.918 1.613 24.691 1.00 55.41 194 LEU A C 1
ATOM 1588 O O . LEU A 1 194 ? -15.483 1.872 23.631 1.00 55.41 194 LEU A O 1
ATOM 1592 N N . ASP A 1 195 ? -15.257 0.578 25.457 1.00 56.22 195 ASP A N 1
ATOM 1593 C CA . ASP A 1 195 ? -16.266 -0.399 25.043 1.00 56.22 195 ASP A CA 1
ATOM 1594 C C . ASP A 1 195 ? -17.672 0.226 25.062 1.00 56.22 195 ASP A C 1
ATOM 1596 O O . ASP A 1 195 ? -18.390 0.133 24.068 1.00 56.22 195 ASP A O 1
ATOM 1600 N N . GLU A 1 196 ? -18.011 0.982 26.117 1.00 57.59 196 GLU A N 1
ATOM 1601 C CA . GLU A 1 196 ? -19.280 1.724 26.224 1.00 57.59 196 GLU A CA 1
ATOM 1602 C C . GLU A 1 196 ? -19.411 2.815 25.140 1.00 57.59 196 GLU A C 1
ATOM 1604 O O . GLU A 1 196 ? -20.491 3.007 24.574 1.00 57.59 196 GLU A O 1
ATOM 1609 N N . ASP A 1 197 ? -18.318 3.514 24.804 1.00 66.31 197 ASP A N 1
ATOM 1610 C CA . ASP A 1 197 ? -18.319 4.566 23.779 1.00 66.31 197 ASP A CA 1
ATOM 1611 C C . ASP A 1 197 ? -18.489 3.997 22.354 1.00 66.31 197 ASP A C 1
ATOM 1613 O O . ASP A 1 197 ? -19.189 4.602 21.532 1.00 66.31 197 ASP A O 1
ATOM 1617 N N . ILE A 1 198 ? -17.887 2.837 22.051 1.00 67.44 198 ILE A N 1
ATOM 1618 C CA . ILE A 1 198 ? -18.031 2.149 20.754 1.00 67.44 198 ILE A CA 1
ATOM 1619 C C . ILE A 1 198 ? -19.407 1.483 20.637 1.00 67.44 198 ILE A C 1
ATOM 1621 O O . ILE A 1 198 ? -19.999 1.516 19.557 1.00 67.44 198 ILE A O 1
ATOM 1625 N N . GLU A 1 199 ? -19.939 0.922 21.725 1.00 69.81 199 GLU A N 1
ATOM 1626 C CA . GLU A 1 199 ? -21.280 0.329 21.753 1.00 69.81 199 GLU A CA 1
ATOM 1627 C C . GLU A 1 199 ? -22.358 1.375 21.462 1.00 69.81 199 GLU A C 1
ATOM 1629 O O . GLU A 1 199 ? -23.229 1.166 20.616 1.00 69.81 199 GLU A O 1
ATOM 1634 N N . GLN A 1 200 ? -22.253 2.545 22.094 1.00 70.56 200 GLN A N 1
ATOM 1635 C CA . GLN A 1 200 ? -23.187 3.649 21.879 1.00 70.56 200 GLN A CA 1
ATOM 1636 C C . GLN A 1 200 ? -22.944 4.379 20.553 1.00 70.56 200 GLN A C 1
ATOM 1638 O O . GLN A 1 200 ? -23.863 4.997 20.013 1.00 70.56 200 GLN A O 1
ATOM 1643 N N . ASN A 1 201 ? -21.720 4.332 20.014 1.00 70.50 201 ASN A N 1
ATOM 1644 C CA . ASN A 1 201 ? -21.362 5.009 18.772 1.00 70.50 201 ASN A CA 1
ATOM 1645 C C . ASN A 1 201 ? -20.423 4.153 17.886 1.00 70.50 201 ASN A C 1
ATOM 1647 O O . ASN A 1 201 ? -19.222 4.428 17.789 1.00 70.50 201 ASN A O 1
ATOM 1651 N N . PRO A 1 202 ? -20.967 3.191 17.117 1.00 72.12 202 PRO A N 1
ATOM 1652 C CA . PRO A 1 202 ? -20.203 2.282 16.249 1.00 72.12 202 PRO A CA 1
ATOM 1653 C C . PRO A 1 202 ? -19.237 2.957 15.265 1.00 72.12 202 PRO A C 1
ATOM 1655 O O . PRO A 1 202 ? -18.200 2.405 14.900 1.00 72.12 202 PRO A O 1
ATOM 1658 N N . GLN A 1 203 ? -19.554 4.182 14.840 1.00 69.12 203 GLN A N 1
ATOM 1659 C CA . GLN A 1 203 ? -18.727 4.989 13.937 1.00 69.12 203 GLN A CA 1
ATOM 1660 C C . GLN A 1 203 ? -17.329 5.322 14.489 1.00 69.12 203 GLN A C 1
ATOM 1662 O O . GLN A 1 203 ? -16.425 5.625 13.710 1.00 69.12 203 GLN A O 1
ATOM 1667 N N . TRP A 1 204 ? -17.115 5.223 15.807 1.00 71.88 204 TRP A N 1
ATOM 1668 C CA . TRP A 1 204 ? -15.805 5.455 16.425 1.00 71.88 204 TRP A CA 1
ATOM 1669 C C . TRP A 1 204 ? -14.846 4.276 16.269 1.00 71.88 204 TRP A C 1
ATOM 1671 O O . TRP A 1 204 ? -13.637 4.483 16.363 1.00 71.88 204 TRP A O 1
ATOM 1681 N N . ALA A 1 205 ? -15.336 3.077 15.937 1.00 70.94 205 ALA A N 1
ATOM 1682 C CA . ALA A 1 205 ? -14.494 1.892 15.759 1.00 70.94 205 ALA A CA 1
ATOM 1683 C C . ALA A 1 205 ? -13.363 2.132 14.739 1.00 70.94 205 ALA A C 1
ATOM 1685 O O . ALA A 1 205 ? -12.207 1.780 14.967 1.00 70.94 205 ALA A O 1
ATOM 1686 N N . GLY A 1 206 ? -13.664 2.822 13.633 1.00 71.31 206 GLY A N 1
ATOM 1687 C CA . GLY A 1 206 ? -12.657 3.176 12.629 1.00 71.31 206 GLY A CA 1
ATOM 1688 C C . GLY A 1 206 ? -11.612 4.181 13.128 1.00 71.31 206 GLY A C 1
ATOM 1689 O O . GLY A 1 206 ? -10.451 4.104 12.731 1.00 71.31 206 GLY A O 1
ATOM 1690 N N . ALA A 1 207 ? -12.005 5.111 14.001 1.00 70.81 207 ALA A N 1
ATOM 1691 C CA . ALA A 1 207 ? -11.107 6.108 14.579 1.00 70.81 207 ALA A CA 1
ATOM 1692 C C . ALA A 1 207 ? -10.162 5.491 15.619 1.00 70.81 207 ALA A C 1
ATOM 1694 O O . ALA A 1 207 ? -8.973 5.816 15.621 1.00 70.81 207 ALA A O 1
ATOM 1695 N N . VAL A 1 208 ? -10.687 4.581 16.444 1.00 72.88 208 VAL A N 1
ATOM 1696 C CA . VAL A 1 208 ? -9.918 3.792 17.415 1.00 72.88 208 VAL A CA 1
ATOM 1697 C C . VAL A 1 208 ? -8.909 2.901 16.690 1.00 72.88 208 VAL A C 1
ATOM 1699 O O . VAL A 1 208 ? -7.733 2.882 17.048 1.00 72.88 208 VAL A O 1
ATOM 1702 N N . LEU A 1 209 ? -9.321 2.240 15.602 1.00 73.81 209 LEU A N 1
ATOM 1703 C CA . LEU A 1 209 ? -8.402 1.455 14.774 1.00 73.81 209 LEU A CA 1
ATOM 1704 C C . LEU A 1 209 ? -7.262 2.280 14.187 1.00 73.81 209 LEU A C 1
ATOM 1706 O O . LEU A 1 209 ? -6.123 1.823 14.207 1.00 73.81 209 LEU A O 1
ATOM 1710 N N . ASP A 1 210 ? -7.538 3.478 13.672 1.00 72.19 210 ASP A N 1
ATOM 1711 C CA . ASP A 1 210 ? -6.483 4.339 13.131 1.00 72.19 210 ASP A CA 1
ATOM 1712 C C . ASP A 1 210 ? -5.440 4.715 14.191 1.00 72.19 210 ASP A C 1
ATOM 1714 O O . ASP A 1 210 ? -4.249 4.778 13.886 1.00 72.19 210 ASP A O 1
ATOM 1718 N N . GLU A 1 211 ? -5.877 4.968 15.425 1.00 74.81 211 GLU A N 1
ATOM 1719 C CA . GLU A 1 211 ? -4.988 5.310 16.536 1.00 74.81 211 GLU A CA 1
ATOM 1720 C C . GLU A 1 211 ? -4.134 4.110 16.944 1.00 74.81 211 GLU A C 1
ATOM 1722 O O . GLU A 1 211 ? -2.908 4.217 17.013 1.00 74.81 211 GLU A O 1
ATOM 1727 N N . LEU A 1 212 ? -4.756 2.938 17.087 1.00 75.25 212 LEU A N 1
ATOM 1728 C CA . LEU A 1 212 ? -4.038 1.686 17.310 1.00 75.25 212 LEU A CA 1
ATOM 1729 C C . LEU A 1 212 ? -3.027 1.419 16.183 1.00 75.25 212 LEU A C 1
ATOM 1731 O O . LEU A 1 212 ? -1.879 1.062 16.447 1.00 75.25 212 LEU A O 1
ATOM 1735 N N . PHE A 1 213 ? -3.398 1.651 14.920 1.00 77.19 213 PHE A N 1
ATOM 1736 C CA . PHE A 1 213 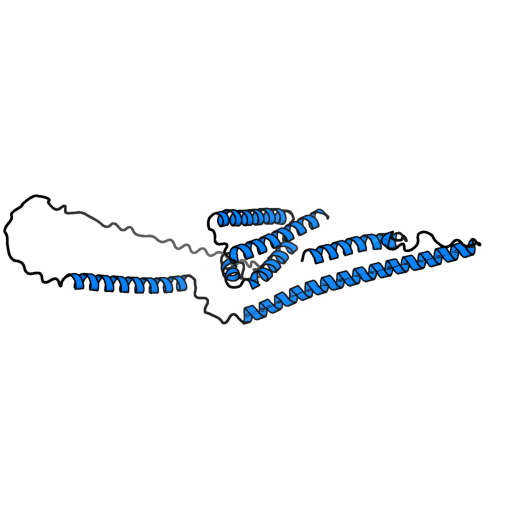? -2.492 1.505 13.779 1.00 77.19 213 PHE A CA 1
ATOM 1737 C C . PHE A 1 213 ? -1.313 2.470 13.815 1.00 77.19 213 PHE A C 1
ATOM 1739 O O . PHE A 1 213 ? -0.201 2.067 13.459 1.00 77.19 213 PHE A O 1
ATOM 1746 N N . ALA A 1 214 ? -1.542 3.722 14.211 1.00 71.94 214 ALA A N 1
ATOM 1747 C CA . ALA A 1 214 ? -0.501 4.733 14.330 1.00 71.94 214 ALA A CA 1
ATOM 1748 C C . ALA A 1 214 ? 0.483 4.379 15.452 1.00 71.94 214 ALA A C 1
ATOM 1750 O O . ALA A 1 214 ? 1.684 4.288 15.193 1.00 71.94 214 ALA A O 1
ATOM 1751 N N . ILE A 1 215 ? -0.030 4.074 16.649 1.00 74.56 215 ILE A N 1
ATOM 1752 C CA . ILE A 1 215 ? 0.773 3.704 17.821 1.00 74.56 215 ILE A CA 1
ATOM 1753 C C . ILE A 1 215 ? 1.630 2.480 17.510 1.00 74.56 215 ILE A C 1
ATOM 1755 O O . ILE A 1 215 ? 2.845 2.507 17.702 1.00 74.56 215 ILE A O 1
ATOM 1759 N N . VAL A 1 216 ? 1.023 1.419 16.974 1.00 76.31 216 VAL A N 1
ATOM 1760 C CA . VAL A 1 216 ? 1.750 0.183 16.668 1.00 76.31 216 VAL A CA 1
ATOM 1761 C C . VAL A 1 216 ? 2.805 0.410 15.587 1.00 76.31 216 VAL A C 1
ATOM 1763 O O . VAL A 1 216 ? 3.905 -0.121 15.677 1.00 76.31 216 VAL A O 1
ATOM 1766 N N . LYS A 1 217 ? 2.518 1.221 14.568 1.00 75.38 217 LYS A N 1
ATOM 1767 C CA . LYS A 1 217 ? 3.485 1.500 13.497 1.00 75.38 217 LYS A CA 1
ATOM 1768 C C . LYS A 1 217 ? 4.693 2.301 13.971 1.00 75.38 217 LYS A C 1
ATOM 1770 O O . LYS A 1 217 ? 5.782 2.107 13.438 1.00 75.38 217 LYS A O 1
ATOM 1775 N N . GLU A 1 218 ? 4.476 3.247 14.876 1.00 74.50 218 GLU A N 1
ATOM 1776 C CA . GLU A 1 218 ? 5.514 4.165 15.342 1.00 74.50 218 GLU A CA 1
ATOM 1777 C C . GLU A 1 218 ? 6.338 3.568 16.484 1.00 74.50 218 GLU A C 1
ATOM 1779 O O . GLU A 1 218 ? 7.551 3.755 16.521 1.00 74.50 218 GLU A O 1
ATOM 1784 N N . LYS A 1 219 ? 5.687 2.835 17.394 1.00 76.56 219 LYS A N 1
ATOM 1785 C CA . LYS A 1 219 ? 6.276 2.464 18.685 1.00 76.56 219 LYS A CA 1
ATOM 1786 C C . LYS A 1 219 ? 6.506 0.968 18.875 1.00 76.56 219 LYS A C 1
ATOM 1788 O O . LYS A 1 219 ? 7.309 0.612 19.730 1.00 76.56 219 LYS A O 1
ATOM 1793 N N . ALA A 1 220 ? 5.834 0.090 18.127 1.00 80.00 220 ALA A N 1
ATOM 1794 C CA . ALA A 1 220 ? 5.943 -1.347 18.377 1.00 80.00 220 ALA A CA 1
ATOM 1795 C C . ALA A 1 220 ? 7.226 -1.938 17.778 1.00 80.00 220 ALA A C 1
ATOM 1797 O O . ALA A 1 220 ? 7.503 -1.818 16.581 1.00 80.00 220 ALA A O 1
ATOM 1798 N N . THR A 1 221 ? 7.980 -2.651 18.608 1.00 84.12 221 THR A N 1
ATOM 1799 C CA . THR A 1 221 ? 9.087 -3.503 18.174 1.00 84.12 221 THR A CA 1
ATOM 1800 C C . THR A 1 221 ? 8.572 -4.809 17.561 1.00 84.12 221 THR A C 1
ATOM 1802 O O . THR A 1 221 ? 7.408 -5.186 17.700 1.00 84.12 221 THR A O 1
ATOM 1805 N N . THR A 1 222 ? 9.455 -5.575 16.915 1.00 79.94 222 THR A N 1
ATOM 1806 C CA . THR A 1 222 ? 9.113 -6.917 16.409 1.00 79.94 222 THR A CA 1
ATOM 1807 C C . THR A 1 222 ? 8.597 -7.845 17.516 1.00 79.94 222 THR A C 1
ATOM 1809 O O . THR A 1 222 ? 7.713 -8.664 17.259 1.00 79.94 222 THR A O 1
ATOM 1812 N N . GLN A 1 223 ? 9.124 -7.716 18.739 1.00 79.94 223 GLN A N 1
ATOM 1813 C CA . GLN A 1 223 ? 8.667 -8.484 19.896 1.00 79.94 223 GLN A CA 1
ATOM 1814 C C . GLN A 1 223 ? 7.262 -8.049 20.326 1.00 79.94 223 GLN A C 1
ATOM 1816 O O . GLN A 1 223 ? 6.398 -8.909 20.502 1.00 79.94 223 GLN A O 1
ATOM 1821 N N . ASP A 1 224 ? 7.002 -6.741 20.384 1.00 83.12 224 ASP A N 1
ATOM 1822 C CA . ASP A 1 224 ? 5.676 -6.202 20.713 1.00 83.12 224 ASP A CA 1
ATOM 1823 C C . ASP A 1 224 ? 4.629 -6.654 19.697 1.00 83.12 224 ASP A C 1
ATOM 1825 O O . ASP A 1 224 ? 3.544 -7.080 20.071 1.00 83.12 224 ASP A O 1
ATOM 1829 N N . LEU A 1 225 ? 4.962 -6.665 18.403 1.00 82.19 225 LEU A N 1
ATOM 1830 C CA . LEU A 1 225 ? 4.052 -7.158 17.366 1.00 82.19 225 LEU A CA 1
ATOM 1831 C C . LEU A 1 225 ? 3.686 -8.636 17.561 1.00 82.19 225 LEU A C 1
ATOM 1833 O O . LEU A 1 225 ? 2.553 -9.031 17.287 1.00 82.19 225 LEU A O 1
ATOM 1837 N N . CYS A 1 226 ? 4.631 -9.475 18.000 1.00 81.19 226 CYS A N 1
ATOM 1838 C CA . CYS A 1 226 ? 4.355 -10.880 18.321 1.00 81.19 226 CYS A CA 1
ATOM 1839 C C . CYS A 1 226 ? 3.406 -11.011 19.512 1.00 81.19 226 CYS A C 1
ATOM 1841 O O . CYS A 1 226 ? 2.468 -11.808 19.451 1.00 81.19 226 CYS A O 1
ATOM 1843 N N . GLU A 1 227 ? 3.627 -10.213 20.552 1.00 84.00 227 GLU A N 1
ATOM 1844 C CA . GLU A 1 227 ? 2.810 -10.235 21.759 1.00 84.00 227 GLU A CA 1
ATOM 1845 C C . GLU A 1 227 ? 1.405 -9.677 21.507 1.00 84.00 227 GLU A C 1
ATOM 1847 O O . GLU A 1 227 ? 0.421 -10.339 21.828 1.00 84.00 227 GLU A O 1
ATOM 1852 N N . ILE A 1 228 ? 1.292 -8.540 20.813 1.00 84.25 228 ILE A N 1
ATOM 1853 C CA . ILE A 1 228 ? 0.014 -7.964 20.375 1.00 84.25 228 ILE A CA 1
ATOM 1854 C C . ILE A 1 228 ? -0.771 -8.994 19.562 1.00 84.25 228 ILE A C 1
ATOM 1856 O O . ILE A 1 228 ? -1.949 -9.223 19.826 1.00 84.25 228 ILE A O 1
ATOM 1860 N N . ARG A 1 229 ? -0.126 -9.673 18.602 1.00 87.00 229 ARG A N 1
ATOM 1861 C CA . ARG A 1 229 ? -0.794 -10.706 17.801 1.00 87.00 229 ARG A CA 1
ATOM 1862 C C . ARG A 1 229 ? -1.332 -11.834 18.677 1.00 87.00 229 ARG A C 1
ATOM 1864 O O . ARG A 1 229 ? -2.463 -12.267 18.474 1.00 87.00 229 ARG A O 1
ATOM 1871 N N . ARG A 1 230 ? -0.530 -12.318 19.629 1.00 86.50 230 ARG A N 1
ATOM 1872 C CA . ARG A 1 230 ? -0.917 -13.392 20.553 1.00 86.50 230 ARG A CA 1
ATOM 1873 C C . ARG A 1 230 ? -2.128 -12.986 21.394 1.00 86.50 230 ARG A C 1
ATOM 1875 O O . ARG A 1 230 ? -3.079 -13.756 21.473 1.00 86.50 230 ARG A O 1
ATOM 1882 N N . GLN A 1 231 ? -2.098 -11.788 21.971 1.00 83.88 231 GLN A N 1
ATOM 1883 C CA . GLN A 1 231 ? -3.155 -11.272 22.842 1.00 83.88 231 GLN A CA 1
ATOM 1884 C C . GLN A 1 231 ? -4.463 -11.043 22.083 1.00 83.88 231 GLN A C 1
ATOM 1886 O O . GLN A 1 231 ? -5.505 -11.533 22.502 1.00 83.88 231 GLN A O 1
ATOM 1891 N N . VAL A 1 232 ? -4.406 -10.382 20.924 1.00 86.19 232 VAL A N 1
ATOM 1892 C CA . VAL A 1 232 ? -5.599 -10.116 20.103 1.00 86.19 232 VAL A CA 1
ATOM 1893 C C . VAL A 1 232 ? -6.211 -11.417 19.580 1.00 86.19 232 VAL A C 1
ATOM 1895 O O . VAL A 1 232 ? -7.428 -11.549 19.575 1.00 86.19 232 VAL A O 1
ATOM 1898 N N . THR A 1 233 ? -5.389 -12.402 19.191 1.00 87.81 233 THR A N 1
ATOM 1899 C CA . THR A 1 233 ? -5.896 -13.725 18.773 1.00 87.81 233 THR A CA 1
ATOM 1900 C C . THR A 1 233 ? -6.621 -14.415 19.926 1.00 87.81 233 THR A C 1
ATOM 1902 O O . THR A 1 233 ? -7.762 -14.823 19.762 1.00 87.81 233 THR A O 1
ATOM 1905 N N . LYS A 1 234 ? -5.991 -14.471 21.109 1.00 86.25 234 LYS A N 1
ATOM 1906 C CA . LYS A 1 234 ? -6.595 -15.071 22.306 1.00 86.25 234 LYS A CA 1
ATOM 1907 C C . LYS A 1 234 ? -7.932 -14.414 22.650 1.00 86.25 234 LYS A C 1
ATOM 1909 O O . LYS A 1 234 ? -8.885 -15.106 22.969 1.00 86.25 234 LYS A O 1
ATOM 1914 N N . TYR A 1 235 ? -7.995 -13.091 22.559 1.00 81.94 235 TYR A N 1
ATOM 1915 C CA . TYR A 1 235 ? -9.201 -12.333 22.863 1.00 81.94 235 TYR A CA 1
ATOM 1916 C C . TYR A 1 235 ? -10.336 -12.590 21.855 1.00 81.94 235 TYR A C 1
ATOM 1918 O O . TYR A 1 235 ? -11.491 -12.729 22.248 1.00 81.94 235 TYR A O 1
ATOM 1926 N N . ILE A 1 236 ? -10.023 -12.705 20.558 1.00 84.62 236 ILE A N 1
ATOM 1927 C CA . ILE A 1 236 ? -11.009 -13.099 19.537 1.00 84.62 236 ILE A CA 1
ATOM 1928 C C . ILE A 1 236 ? -11.538 -14.511 19.822 1.00 84.62 236 ILE A C 1
ATOM 1930 O O . ILE A 1 236 ? -12.751 -14.711 19.803 1.00 84.62 236 ILE A O 1
ATOM 1934 N N . ASP A 1 237 ? -10.651 -15.459 20.136 1.00 83.19 237 ASP A N 1
ATOM 1935 C CA . ASP A 1 237 ? -11.039 -16.833 20.474 1.00 83.19 237 ASP A CA 1
ATOM 1936 C C . ASP A 1 237 ? -11.941 -16.863 21.727 1.00 83.19 237 ASP A C 1
ATOM 1938 O O . ASP A 1 237 ? -12.944 -17.574 21.760 1.00 83.19 237 ASP A O 1
ATOM 1942 N N . GLU A 1 238 ? -11.632 -16.053 22.746 1.00 81.44 238 GLU A N 1
ATOM 1943 C CA . GLU A 1 238 ? -12.449 -15.914 23.960 1.00 81.44 238 GLU A CA 1
ATOM 1944 C C . GLU A 1 238 ? -13.867 -15.412 23.640 1.00 81.44 238 GLU A C 1
ATOM 1946 O O . GLU A 1 238 ? -14.836 -16.014 24.107 1.00 81.44 238 GLU A O 1
ATOM 1951 N N . ILE A 1 239 ? -14.016 -14.395 22.780 1.00 77.19 239 ILE A N 1
ATOM 1952 C CA . ILE A 1 239 ? -15.336 -13.923 22.319 1.00 77.19 239 ILE A CA 1
ATOM 1953 C C . ILE A 1 239 ? -16.101 -15.045 21.603 1.00 77.19 239 ILE A C 1
ATOM 1955 O O . ILE A 1 239 ? -17.269 -15.286 21.905 1.00 77.19 239 ILE A O 1
ATOM 1959 N N . GLU A 1 240 ? -15.447 -15.769 20.691 1.00 76.00 240 GLU A N 1
ATOM 1960 C CA . GLU A 1 240 ? -16.082 -16.851 19.924 1.00 76.00 240 GLU A CA 1
ATOM 1961 C C . GLU A 1 240 ? -16.560 -18.007 20.821 1.00 76.00 240 GLU A C 1
ATOM 1963 O O . GLU A 1 240 ? -17.627 -18.589 20.596 1.00 76.00 240 GLU A O 1
ATOM 1968 N N . THR A 1 241 ? -15.801 -18.325 21.873 1.00 70.88 241 THR A N 1
ATOM 1969 C CA . THR A 1 241 ? -16.181 -19.371 22.836 1.00 70.88 241 THR A CA 1
ATOM 1970 C C . THR A 1 241 ? -17.324 -18.957 23.766 1.00 70.88 241 THR A C 1
ATOM 1972 O O . THR A 1 241 ? -18.140 -19.806 24.130 1.00 70.88 241 THR A O 1
ATOM 1975 N N . CYS A 1 242 ? -17.434 -17.672 24.112 1.00 62.28 242 CYS A N 1
ATOM 1976 C CA . CYS A 1 242 ? -18.532 -17.139 24.923 1.00 62.28 242 CYS A CA 1
ATOM 1977 C C . CYS A 1 242 ? -19.856 -17.067 24.141 1.00 62.28 242 CYS A C 1
ATOM 1979 O O . CYS A 1 242 ? -20.901 -17.449 24.671 1.00 62.28 242 CYS A O 1
ATOM 1981 N N . ASP A 1 243 ? -19.803 -16.675 22.864 1.00 56.69 243 ASP A N 1
ATOM 1982 C CA . ASP A 1 243 ? -20.973 -16.531 21.980 1.00 56.69 243 ASP A CA 1
ATOM 1983 C C . ASP A 1 243 ? -21.647 -17.868 21.623 1.00 56.69 243 ASP A C 1
ATOM 1985 O O . ASP A 1 243 ? -22.815 -17.913 21.242 1.00 56.69 243 ASP A O 1
ATOM 1989 N N . SER A 1 244 ? -20.944 -18.990 21.790 1.00 56.41 244 SER A N 1
ATOM 1990 C CA . SER A 1 244 ? -21.485 -20.327 21.505 1.00 56.41 244 SER A CA 1
ATOM 1991 C C . SER A 1 244 ? -22.560 -20.788 22.511 1.00 56.41 244 SER A C 1
ATOM 1993 O O . SER A 1 244 ? -23.244 -21.779 22.255 1.00 56.41 244 SER A O 1
ATOM 1995 N N . ASN A 1 245 ? -22.720 -20.092 23.647 1.00 52.91 245 ASN A N 1
ATOM 1996 C CA . ASN A 1 245 ? -23.609 -20.492 24.749 1.00 52.91 245 ASN A CA 1
ATOM 1997 C C . ASN A 1 245 ? -24.895 -19.653 24.883 1.00 52.91 245 ASN A C 1
ATOM 1999 O O . ASN A 1 245 ? -25.792 -20.050 25.628 1.00 52.91 245 ASN A O 1
ATOM 2003 N N . VAL A 1 246 ? -25.026 -18.524 24.176 1.00 52.47 246 VAL A N 1
ATOM 2004 C CA . VAL A 1 246 ? -26.193 -17.628 24.269 1.00 52.47 246 VAL A CA 1
ATOM 2005 C C . VAL A 1 246 ? -26.558 -17.169 22.857 1.00 52.47 246 VAL A C 1
ATOM 2007 O O . VAL A 1 246 ? -25.822 -16.420 22.235 1.00 52.47 246 VAL A O 1
ATOM 2010 N N . GLY A 1 247 ? -27.676 -17.664 22.320 1.00 50.34 247 GLY A N 1
ATOM 2011 C CA . GLY A 1 247 ? -28.063 -17.559 20.903 1.00 50.34 247 GLY A CA 1
ATOM 2012 C C . GLY A 1 247 ? -28.417 -16.165 20.359 1.00 50.34 247 GLY A C 1
ATOM 2013 O O . GLY A 1 247 ? -29.149 -16.084 19.376 1.00 50.34 247 GLY A O 1
ATOM 2014 N N . GLU A 1 248 ? -27.919 -15.084 20.955 1.00 52.69 248 GLU A N 1
ATOM 2015 C CA . GLU A 1 248 ? -28.075 -13.716 20.458 1.00 52.69 248 GLU A CA 1
ATOM 2016 C C . GLU A 1 248 ? -26.702 -13.061 20.300 1.00 52.69 248 GLU A C 1
ATOM 2018 O O . GLU A 1 248 ? -26.104 -12.579 21.259 1.00 52.69 248 GLU A O 1
ATOM 2023 N N . HIS A 1 249 ? -26.207 -13.010 19.061 1.00 56.72 249 HIS A N 1
ATOM 2024 C CA . HIS A 1 249 ? -25.072 -12.156 18.727 1.00 56.72 249 HIS A CA 1
ATOM 2025 C C . HIS A 1 249 ? -25.488 -10.698 18.925 1.00 56.72 249 HIS A C 1
ATOM 2027 O O . HIS A 1 249 ? -26.276 -10.160 18.137 1.00 56.72 249 HIS A O 1
ATOM 2033 N N . SER A 1 250 ? -24.953 -10.033 19.949 1.00 67.00 250 SER A N 1
ATOM 2034 C CA . SER A 1 250 ? -25.076 -8.582 20.022 1.00 67.00 250 SER A CA 1
ATOM 2035 C C . SER A 1 250 ? -24.342 -7.986 18.813 1.00 67.00 250 SER A C 1
ATOM 2037 O O . SER A 1 250 ? -23.225 -8.383 18.464 1.00 67.00 250 SER A O 1
ATOM 2039 N N . THR A 1 251 ? -24.964 -7.023 18.132 1.00 70.38 251 THR A N 1
ATOM 2040 C CA . THR A 1 251 ? -24.345 -6.313 16.996 1.00 70.38 251 THR A CA 1
ATOM 2041 C C . THR A 1 251 ? -23.013 -5.661 17.380 1.00 70.38 251 THR A C 1
ATOM 2043 O O . THR A 1 251 ? -22.163 -5.426 16.522 1.00 70.38 251 THR A O 1
ATOM 2046 N N . PHE A 1 252 ? -22.823 -5.404 18.676 1.00 73.50 252 PHE A N 1
ATOM 2047 C CA . PHE A 1 252 ? -21.591 -4.908 19.264 1.00 73.50 252 PHE A CA 1
ATOM 2048 C C . PHE A 1 252 ? -20.459 -5.944 19.249 1.00 73.50 252 PHE A C 1
ATOM 2050 O O . PHE A 1 252 ? -19.375 -5.623 18.764 1.00 73.50 252 PHE A O 1
ATOM 2057 N N . HIS A 1 253 ? -20.691 -7.187 19.690 1.00 76.12 253 HIS A N 1
ATOM 2058 C CA . HIS A 1 253 ? -19.649 -8.226 19.677 1.00 76.12 253 HIS A CA 1
ATOM 2059 C C . HIS A 1 253 ? -19.149 -8.515 18.262 1.00 76.12 253 HIS A C 1
ATOM 2061 O O . HIS A 1 253 ? -17.942 -8.636 18.048 1.00 76.12 253 HIS A O 1
ATOM 2067 N N . GLN A 1 254 ? -20.049 -8.521 17.274 1.00 79.44 254 GLN A N 1
ATOM 2068 C CA . GLN A 1 254 ? -19.657 -8.677 15.874 1.00 79.44 254 GLN A CA 1
ATOM 2069 C C . GLN A 1 254 ? -18.798 -7.500 15.382 1.00 79.44 254 GLN A C 1
ATOM 2071 O O . GLN A 1 254 ? -17.754 -7.722 14.771 1.00 79.44 254 GLN A O 1
ATOM 2076 N N . LEU A 1 255 ? -19.190 -6.256 15.683 1.00 78.75 255 LEU A N 1
ATOM 2077 C CA . LEU A 1 255 ? -18.406 -5.069 15.327 1.00 78.75 255 LEU A CA 1
ATOM 2078 C C . LEU A 1 255 ? -17.018 -5.088 15.980 1.00 78.75 255 LEU A C 1
ATOM 2080 O O . LEU A 1 255 ? -16.016 -4.796 15.327 1.00 78.75 255 LEU A O 1
ATOM 2084 N N . TYR A 1 256 ? -16.953 -5.443 17.261 1.00 79.94 256 TYR A N 1
ATOM 2085 C CA . TYR A 1 256 ? -15.707 -5.514 18.011 1.00 79.94 256 TYR A CA 1
ATOM 2086 C C . TYR A 1 256 ? -14.788 -6.614 17.470 1.00 79.94 256 TYR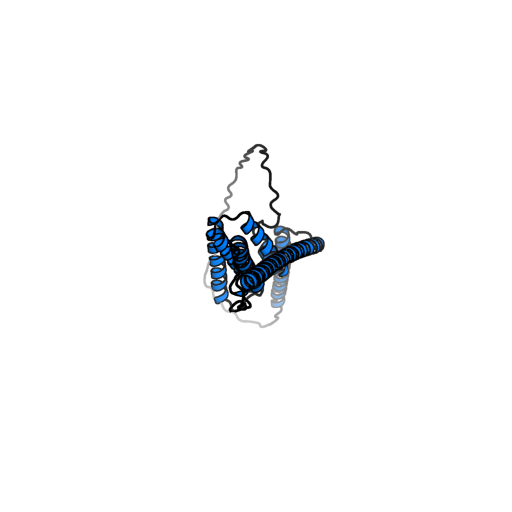 A C 1
ATOM 2088 O O . TYR A 1 256 ? -13.589 -6.397 17.286 1.00 79.94 256 TYR A O 1
ATOM 2096 N N . ARG A 1 257 ? -15.353 -7.775 17.124 1.00 83.56 257 ARG A N 1
ATOM 2097 C CA . ARG A 1 257 ? -14.636 -8.870 16.461 1.00 83.56 257 ARG A CA 1
ATOM 2098 C C . ARG A 1 257 ? -14.083 -8.439 15.107 1.00 83.56 257 ARG A C 1
ATOM 2100 O O . ARG A 1 257 ? -12.911 -8.693 14.824 1.00 83.56 257 ARG A O 1
ATOM 2107 N N . ASP A 1 258 ? -14.878 -7.755 14.288 1.00 83.19 258 ASP A N 1
ATOM 2108 C CA . ASP A 1 258 ? -14.434 -7.237 12.989 1.00 83.19 258 ASP A CA 1
ATOM 2109 C C . ASP A 1 258 ? -13.299 -6.217 13.159 1.00 83.19 258 ASP A C 1
ATOM 2111 O O . ASP A 1 258 ? -12.302 -6.253 12.427 1.00 83.19 258 ASP A O 1
ATOM 2115 N N . MET A 1 259 ? -13.410 -5.351 14.171 1.00 85.06 259 MET A N 1
ATOM 2116 C CA . MET A 1 259 ? -12.390 -4.374 14.539 1.00 85.06 259 MET A CA 1
ATOM 2117 C C . MET A 1 259 ? -11.074 -5.068 14.918 1.00 85.06 259 MET A C 1
ATOM 2119 O O . MET A 1 259 ? -10.033 -4.813 14.309 1.00 85.06 259 MET A O 1
ATOM 2123 N N . MET A 1 260 ? -11.120 -6.012 15.859 1.00 85.31 260 MET A N 1
ATOM 2124 C CA . MET A 1 260 ? -9.942 -6.756 16.314 1.00 85.31 260 MET A CA 1
ATOM 2125 C C . MET A 1 260 ? -9.334 -7.625 15.209 1.00 85.31 260 MET A C 1
ATOM 2127 O O . MET A 1 260 ? -8.111 -7.710 15.090 1.00 85.31 260 MET A O 1
ATOM 2131 N N . THR A 1 261 ? -10.156 -8.193 14.326 1.00 86.62 261 THR A N 1
ATOM 2132 C CA . THR A 1 261 ? -9.691 -8.950 13.154 1.00 86.62 261 THR A CA 1
ATOM 2133 C C . THR A 1 261 ? -8.946 -8.050 12.167 1.00 86.62 261 THR A C 1
ATOM 2135 O O . THR A 1 261 ? -7.865 -8.404 11.682 1.00 86.62 261 THR A O 1
ATOM 2138 N N . ALA A 1 262 ? -9.477 -6.855 11.886 1.00 82.88 262 ALA A N 1
ATOM 2139 C CA . ALA A 1 262 ? -8.796 -5.861 11.061 1.00 82.88 262 ALA A CA 1
ATOM 2140 C C . ALA A 1 262 ? -7.477 -5.404 11.705 1.00 82.88 262 ALA A C 1
ATOM 2142 O O . ALA A 1 262 ? -6.469 -5.244 11.005 1.00 82.88 262 ALA A O 1
ATOM 2143 N N . PHE A 1 263 ? -7.463 -5.259 13.033 1.00 83.62 263 PHE A N 1
ATOM 2144 C CA . PHE A 1 263 ? -6.259 -4.936 13.786 1.00 83.62 263 PHE A CA 1
ATOM 2145 C C . PHE A 1 263 ? -5.182 -6.019 13.674 1.00 83.62 263 PHE A C 1
ATOM 2147 O O . PHE A 1 263 ? -4.035 -5.734 13.315 1.00 83.62 263 PHE A O 1
ATOM 2154 N N . LEU A 1 264 ? -5.572 -7.279 13.860 1.00 86.50 264 LEU A N 1
ATOM 2155 C CA . LEU A 1 264 ? -4.697 -8.440 13.731 1.00 86.50 264 LEU A CA 1
ATOM 2156 C C . LEU A 1 264 ? -4.071 -8.541 12.330 1.00 86.50 264 LEU A C 1
ATOM 2158 O O . LEU A 1 264 ? -2.869 -8.794 12.197 1.00 86.50 264 LEU A O 1
ATOM 2162 N N . ALA A 1 265 ? -4.860 -8.294 11.278 1.00 84.75 265 ALA A N 1
ATOM 2163 C CA . ALA A 1 265 ? -4.379 -8.306 9.897 1.00 84.75 265 ALA A CA 1
ATOM 2164 C C . ALA A 1 265 ? -3.291 -7.245 9.649 1.00 84.75 265 ALA A C 1
ATOM 2166 O O . ALA A 1 265 ? -2.297 -7.508 8.963 1.00 84.75 265 ALA A O 1
ATOM 2167 N N . TYR A 1 266 ? -3.441 -6.058 10.239 1.00 80.44 266 TYR A N 1
ATOM 2168 C CA . TYR A 1 266 ? -2.444 -4.994 10.153 1.00 80.44 266 TYR A CA 1
ATOM 2169 C C . TYR A 1 266 ? -1.153 -5.325 10.914 1.00 80.44 266 TYR A C 1
ATOM 2171 O O . TYR A 1 266 ? -0.056 -5.144 10.378 1.00 80.44 266 TYR A O 1
ATOM 2179 N N . VAL A 1 267 ? -1.264 -5.873 12.127 1.00 81.25 267 VAL A N 1
ATOM 2180 C CA . VAL A 1 267 ? -0.109 -6.331 12.919 1.00 81.25 267 VAL A CA 1
ATOM 2181 C C . VAL A 1 267 ? 0.677 -7.401 12.154 1.00 81.25 267 VAL A C 1
ATOM 2183 O O . VAL A 1 267 ? 1.901 -7.310 12.034 1.00 81.25 267 VAL A O 1
ATOM 2186 N N . ALA A 1 268 ? -0.011 -8.371 11.543 1.00 80.62 268 ALA A N 1
ATOM 2187 C CA . ALA A 1 268 ? 0.619 -9.394 10.706 1.00 80.62 268 ALA A CA 1
ATOM 2188 C C . ALA A 1 268 ? 1.337 -8.795 9.481 1.00 80.62 268 ALA A C 1
ATOM 2190 O O . ALA A 1 268 ? 2.436 -9.227 9.120 1.00 80.62 268 ALA A O 1
ATOM 2191 N N . TYR A 1 269 ? 0.752 -7.768 8.857 1.00 82.81 269 TYR A N 1
ATOM 2192 C CA . TYR A 1 269 ? 1.393 -7.031 7.769 1.00 82.81 269 TYR A CA 1
ATOM 2193 C C . TYR A 1 269 ? 2.698 -6.352 8.214 1.00 82.81 269 TYR A C 1
ATOM 2195 O O . TYR A 1 269 ? 3.707 -6.453 7.508 1.00 82.81 269 TYR A O 1
ATOM 2203 N N . LEU A 1 270 ? 2.707 -5.700 9.380 1.00 76.56 270 LEU A N 1
ATOM 2204 C CA . LEU A 1 270 ? 3.911 -5.071 9.924 1.00 76.56 270 LEU A CA 1
ATOM 2205 C C . LEU A 1 270 ? 5.005 -6.105 10.218 1.00 76.56 270 LEU A C 1
ATOM 2207 O O . LEU A 1 270 ? 6.150 -5.897 9.821 1.00 76.56 270 LEU A O 1
ATOM 2211 N N . GLN A 1 271 ? 4.661 -7.261 10.795 1.00 80.50 271 GLN A N 1
ATOM 2212 C CA . GLN A 1 271 ? 5.622 -8.351 11.028 1.00 80.50 271 GLN A CA 1
ATOM 2213 C C . GLN A 1 271 ? 6.306 -8.824 9.737 1.00 80.50 271 GLN A C 1
ATOM 2215 O O . GLN A 1 271 ? 7.522 -9.008 9.705 1.00 80.50 271 GLN A O 1
ATOM 2220 N N . LEU A 1 272 ? 5.536 -9.004 8.659 1.00 77.88 272 LEU A N 1
ATOM 2221 C CA . LEU A 1 272 ? 6.066 -9.361 7.338 1.00 77.88 272 LEU A CA 1
ATOM 2222 C C . LEU A 1 272 ? 7.004 -8.285 6.786 1.00 77.88 272 LEU A C 1
ATOM 2224 O O . LEU A 1 272 ? 8.020 -8.610 6.176 1.00 77.88 272 LEU A O 1
ATOM 2228 N N . LYS A 1 273 ? 6.667 -7.011 7.002 1.00 74.31 273 LYS A N 1
ATOM 2229 C CA . LYS A 1 273 ? 7.472 -5.879 6.546 1.00 74.31 273 LYS A CA 1
ATOM 2230 C C . LYS A 1 273 ? 8.805 -5.787 7.293 1.00 74.31 273 LYS A C 1
ATOM 2232 O O . LYS A 1 273 ? 9.828 -5.605 6.643 1.00 74.31 273 LYS A O 1
ATOM 2237 N N . TYR A 1 274 ? 8.807 -5.946 8.617 1.00 76.12 274 TYR A N 1
ATOM 2238 C CA . TYR A 1 274 ? 10.028 -5.874 9.429 1.00 76.12 274 TYR A CA 1
ATOM 2239 C C . TYR A 1 274 ? 10.933 -7.104 9.286 1.00 76.12 274 TYR A C 1
ATOM 2241 O O . TYR A 1 274 ? 12.135 -6.977 9.453 1.00 76.12 274 TYR A O 1
ATOM 2249 N N . ARG A 1 275 ? 10.398 -8.278 8.915 1.00 66.94 275 ARG A N 1
ATOM 2250 C CA . ARG A 1 275 ? 11.211 -9.469 8.588 1.00 66.94 275 ARG A CA 1
ATOM 2251 C C . ARG A 1 275 ? 11.974 -9.378 7.263 1.00 66.94 275 ARG A C 1
ATOM 2253 O O . ARG A 1 275 ? 12.837 -10.214 7.019 1.00 66.94 275 ARG A O 1
ATOM 2260 N N . ALA A 1 276 ? 11.591 -8.460 6.379 1.00 51.56 276 ALA A N 1
ATOM 2261 C CA . ALA A 1 276 ? 12.183 -8.305 5.050 1.00 51.56 276 ALA A CA 1
ATOM 2262 C C . ALA A 1 276 ? 13.326 -7.269 5.003 1.00 51.56 276 ALA A C 1
ATOM 2264 O O . ALA A 1 276 ? 13.865 -7.022 3.922 1.00 51.56 276 ALA A O 1
ATOM 2265 N N . VAL A 1 277 ? 13.652 -6.663 6.150 1.00 44.28 277 VAL A N 1
ATOM 2266 C CA . VAL A 1 277 ? 14.772 -5.736 6.380 1.00 44.28 277 VAL A CA 1
ATOM 2267 C C . VAL A 1 277 ? 15.849 -6.476 7.159 1.00 44.28 277 VAL A C 1
ATOM 2269 O O . VAL A 1 277 ? 17.032 -6.298 6.801 1.00 44.28 277 VAL A O 1
#

Secondary structure (DSSP, 8-state):
-HHHHHHHHHHHHHHHHHHHHHHTT---GGG---SSPPPPSSHHHHHHHHHHHHHHHHHHHHHHHHHHHHHHHHHHHHHHHHHHHHHHHHHHHHHT--------HHHHHHHHHHHHHHHHHHHHHHHHHHHHHTT---------------------------------------------------TT-STTSHHHHHHH-GGGHHHHHHHHHHHHHHH--HHHHHHHHHHHHHHHHHHHHHHTTSS---HHHHHHHHHHHHHHHHHHHHHHHHTT-

Sequence (277 aa):
MHAVHARVKYQESVLKEYKKHAENRTIPKRLKSMKSYPKMQSPEAQKRVNEAYHQVECTVLDQAIQEIEKNLAAHKEQDQSLLQQRQSERQVLEGKKEKTPRISHHTRVKIELVELQKKYDKFCAKLDTFSKSSENKDILHTGEEGDLDVFGEPLEEDEELENTDDEDNDDEGEDEDKDDETLHTPCYLKNNCLDEDIEQNPQWAGAVLDELFAIVKEKATTQDLCEIRRQVTKYIDEIETCDSNVGEHSTFHQLYRDMMTAFLAYVAYLQLKYRAV

Organism: Stylophora pistillata (NCBI:txid50429)

Radius of gyration: 39.3 Å; chains: 1; bounding box: 97×49×122 Å

Foldseek 3Di:
DVVLVVVLVVLVVVLVVLVVCLVVLHADPVLPPDPDFDDDPDPVVVVVSVVVVSVVRSVVSVVSNVVSVVVNVVSVVVVVVVVVVLVVVVVVVVVPPPCPDPQDPVNVVVVVVVVVVVVVVVVVVVVVVVVVVVPPDPDDDDDDDDDDDDDDDDDDDDDDDDDDDDDDDDDPDDDDDDPDPPPDDPPPPPPPVVLVVCLVPVVCLVVVLVVLLVCCVPPNDLVNLVVLLVVLVVVLVVLVVVCVPDVDDDPSSVSVSVSSVVSNVSSVVVNVVVVVD

pLDDT: mean 72.26, std 17.84, range [35.91, 96.69]